Protein AF-A0AAW1K805-F1 (afdb_monomer)

Organism: Saponaria officinalis (NCBI:txid3572)

Foldseek 3Di:
DQDPAFEKEKEFLDPVLQVLLVVCQVVVPFAAPVRGHYRYHYDDCPPPADRPPLLSVLAPDDFAQRIEIEGQEDQEQLRRCVVCVVSDGARYKYWYQAHVNADDPDPDHDHRPGQKTKMKGKHKDQDPLCLQVLLLLLQLLLQVLQQVVCVVVVAPRFQFFDEPPFFTDTPNHTFKGKDWDWDQDPSMTIIMIIIIGRFPDPPPHHHDQVVRVVRDPPPDGDDSSSSVSSSVVSSVVSVVCCVPPNCVVCFVVNVVRHDQAQDWAWEWDQDPNDTDTWIWTFDGADSSGFTWTATPVRDIFTFDDDDDDDDPDPDDDYDYTYTDGPPPPDDDPDDDDDD

Solvent-accessible surface area (backbone atoms only — not comparable to full-atom values): 19230 Å² total; per-residue (Å²): 131,85,75,79,61,42,52,38,34,28,41,37,68,46,71,69,38,38,52,50,37,52,53,46,40,74,63,62,74,72,64,52,97,80,70,56,55,67,41,58,37,72,71,57,99,81,54,94,84,59,57,64,62,65,21,51,75,63,40,81,59,91,60,46,61,45,35,35,38,38,25,73,52,42,53,28,39,51,58,42,42,56,71,29,50,90,80,47,62,72,19,24,28,26,38,32,43,27,31,86,55,24,74,42,70,90,89,43,68,36,87,44,51,70,43,33,42,36,34,10,31,35,44,77,46,67,63,71,76,55,56,72,46,50,48,51,45,51,49,51,12,45,39,51,22,53,37,51,56,18,60,78,68,75,44,75,74,64,70,52,27,37,40,86,83,40,35,32,25,43,92,92,37,65,31,30,40,53,41,76,49,72,47,82,55,95,83,27,34,47,31,33,42,28,42,41,34,28,32,65,16,76,53,99,42,61,19,53,40,60,55,46,55,76,71,43,88,80,80,77,71,83,48,64,40,60,50,52,23,39,22,34,46,39,31,55,56,48,50,53,41,40,77,74,66,41,61,69,89,47,44,65,62,47,60,75,34,36,76,50,79,70,40,69,36,52,32,60,44,75,59,96,89,45,76,47,81,45,57,27,31,36,74,51,64,41,98,76,66,36,41,24,26,39,31,86,87,71,48,77,41,50,38,50,99,57,76,96,72,91,76,94,63,91,76,82,91,83,58,84,46,40,65,58,79,77,71,90,66,92,80,71,96,78,76,83,84,87,135

Structure (mmCIF, N/CA/C/O backbone):
data_AF-A0AAW1K805-F1
#
_entry.id   AF-A0AAW1K805-F1
#
loop_
_atom_site.group_PDB
_atom_site.id
_atom_site.type_symbol
_atom_site.label_atom_id
_atom_site.label_alt_id
_atom_site.label_comp_id
_atom_site.label_asym_id
_atom_site.label_entity_id
_atom_site.label_seq_id
_atom_site.pdbx_PDB_ins_code
_atom_site.Cartn_x
_atom_site.Cartn_y
_atom_site.Cartn_z
_atom_site.occupancy
_atom_site.B_iso_or_equiv
_atom_site.auth_seq_id
_atom_site.auth_comp_id
_atom_site.auth_asym_id
_atom_site.auth_atom_id
_atom_site.pdbx_PDB_model_num
ATOM 1 N N . MET A 1 1 ? 31.310 -20.507 2.112 1.00 40.06 1 MET A N 1
ATOM 2 C CA . MET A 1 1 ? 30.354 -20.378 0.997 1.00 40.06 1 MET A CA 1
ATOM 3 C C . MET A 1 1 ? 29.972 -18.918 0.943 1.00 40.06 1 MET A C 1
ATOM 5 O O . MET A 1 1 ? 29.303 -18.466 1.862 1.00 40.06 1 MET A O 1
ATOM 9 N N . GLU A 1 2 ? 30.489 -18.167 -0.027 1.00 47.88 2 GLU A N 1
ATOM 10 C CA . GLU A 1 2 ? 29.955 -16.831 -0.306 1.00 47.88 2 GLU A CA 1
ATOM 11 C C . GLU A 1 2 ? 28.500 -17.015 -0.740 1.00 47.88 2 GLU A C 1
ATOM 13 O O . GLU A 1 2 ? 28.216 -17.824 -1.622 1.00 47.88 2 GLU A O 1
ATOM 18 N N . SER A 1 3 ? 27.569 -16.362 -0.045 1.00 65.44 3 SER A N 1
ATOM 19 C CA . SER A 1 3 ? 26.168 -16.344 -0.457 1.00 65.44 3 SER A CA 1
ATOM 20 C C . SER A 1 3 ? 26.078 -15.709 -1.842 1.00 65.44 3 SER A C 1
ATOM 22 O O . SER A 1 3 ? 26.676 -14.652 -2.050 1.00 65.44 3 SER A O 1
ATOM 24 N N . GLU A 1 4 ? 25.337 -16.323 -2.767 1.00 69.69 4 GLU A N 1
ATOM 25 C CA . GLU A 1 4 ? 25.081 -15.718 -4.077 1.00 69.69 4 GLU A CA 1
ATOM 26 C C . GLU A 1 4 ? 24.562 -14.276 -3.924 1.00 69.69 4 GLU A C 1
ATOM 28 O O . GLU A 1 4 ? 23.780 -13.998 -3.005 1.00 69.69 4 GLU A O 1
ATOM 33 N N . PRO A 1 5 ? 25.000 -13.345 -4.792 1.00 80.00 5 PRO A N 1
ATOM 34 C CA . PRO A 1 5 ? 24.579 -11.956 -4.709 1.00 80.00 5 PRO A CA 1
ATOM 35 C C . PRO A 1 5 ? 23.072 -11.835 -4.952 1.00 80.00 5 PRO A C 1
ATOM 37 O O . PRO A 1 5 ? 22.512 -12.444 -5.867 1.00 80.00 5 PRO A O 1
ATOM 40 N N . LEU A 1 6 ? 22.413 -11.002 -4.149 1.00 88.44 6 LEU A N 1
ATOM 41 C CA . LEU A 1 6 ? 20.994 -10.713 -4.320 1.00 88.44 6 LEU A CA 1
ATOM 42 C C . LEU A 1 6 ? 20.815 -9.871 -5.582 1.00 88.44 6 LEU A C 1
ATOM 44 O O . LEU A 1 6 ? 21.476 -8.849 -5.754 1.00 88.44 6 LEU A O 1
ATOM 48 N N . THR A 1 7 ? 19.922 -10.294 -6.473 1.00 90.81 7 THR A N 1
ATOM 49 C CA . THR A 1 7 ? 19.660 -9.566 -7.719 1.00 90.81 7 THR A CA 1
ATOM 50 C C . THR A 1 7 ? 18.492 -8.607 -7.534 1.00 90.81 7 THR A C 1
ATOM 52 O O . THR A 1 7 ? 17.434 -9.017 -7.055 1.00 90.81 7 THR A O 1
ATOM 55 N N . LEU A 1 8 ? 18.671 -7.350 -7.941 1.00 92.38 8 LEU A N 1
ATOM 56 C CA . LEU A 1 8 ? 17.618 -6.340 -7.988 1.00 92.38 8 LEU A CA 1
ATOM 57 C C . LEU A 1 8 ? 17.451 -5.868 -9.432 1.00 92.38 8 LEU A C 1
ATOM 59 O O . LEU A 1 8 ? 18.363 -5.295 -10.029 1.00 92.38 8 LEU A O 1
ATOM 63 N N . VAL A 1 9 ? 16.286 -6.152 -9.997 1.00 93.88 9 VAL A N 1
ATOM 64 C CA . V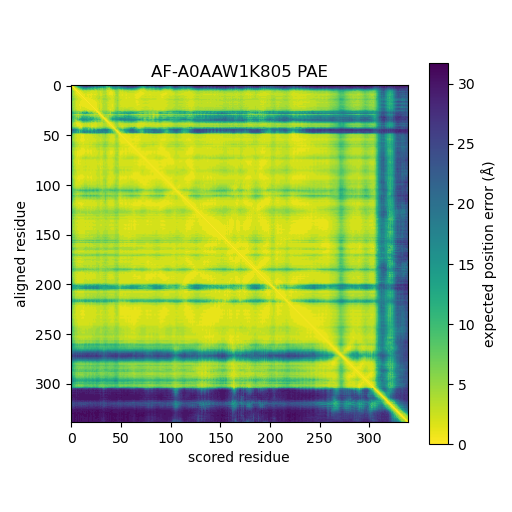AL A 1 9 ? 15.898 -5.766 -11.349 1.00 93.88 9 VAL A CA 1
ATOM 65 C C . VAL A 1 9 ? 15.304 -4.365 -11.304 1.00 93.88 9 VAL A C 1
ATOM 67 O O . VAL A 1 9 ? 14.363 -4.116 -10.556 1.00 93.88 9 VAL A O 1
ATOM 70 N N . LEU A 1 10 ? 15.851 -3.454 -12.100 1.00 95.50 10 LEU A N 1
ATOM 71 C CA . LEU A 1 10 ? 15.386 -2.082 -12.238 1.00 95.50 10 LEU A CA 1
ATOM 72 C C . LEU A 1 10 ? 14.587 -1.941 -13.533 1.00 95.50 10 LEU A C 1
ATOM 74 O O . LEU A 1 10 ? 15.036 -2.372 -14.599 1.00 95.50 10 LEU A O 1
ATOM 78 N N . ALA A 1 11 ? 13.422 -1.311 -13.443 1.00 95.69 11 ALA A N 1
ATOM 79 C CA . ALA A 1 11 ? 12.568 -1.033 -14.585 1.00 95.69 11 ALA A CA 1
ATOM 80 C C . ALA A 1 11 ? 11.903 0.341 -14.449 1.00 95.69 11 ALA A C 1
ATOM 82 O O . ALA A 1 11 ? 11.569 0.780 -13.348 1.00 95.69 11 ALA A O 1
ATOM 83 N N . GLY A 1 12 ? 11.697 1.017 -15.576 1.00 96.25 12 GLY A N 1
ATOM 84 C CA . GLY A 1 12 ? 11.084 2.340 -15.628 1.00 96.25 12 GLY A CA 1
ATOM 85 C C . GLY A 1 12 ? 9.923 2.386 -16.616 1.00 96.25 12 GLY A C 1
ATOM 86 O O . GLY A 1 12 ? 9.981 1.742 -17.660 1.00 96.25 12 GLY A O 1
ATOM 87 N N . LYS A 1 13 ? 8.882 3.164 -16.296 1.00 96.31 13 LYS A N 1
ATOM 88 C CA . LYS A 1 13 ? 7.698 3.327 -17.153 1.00 96.31 13 LYS A CA 1
ATOM 89 C C . LYS A 1 13 ? 7.941 4.226 -18.370 1.00 96.31 13 LYS A C 1
ATOM 91 O O . LYS A 1 13 ? 7.341 4.008 -19.418 1.00 96.31 13 LYS A O 1
ATOM 96 N N . SER A 1 14 ? 8.752 5.273 -18.233 1.00 95.88 14 SER A N 1
ATOM 97 C CA . SER A 1 14 ? 9.102 6.193 -19.327 1.00 95.88 14 SER A CA 1
ATOM 98 C C . SER A 1 14 ? 10.570 6.097 -19.719 1.00 95.88 14 SER A C 1
ATOM 100 O O . SER A 1 14 ? 11.382 5.549 -18.980 1.00 95.88 14 SER A O 1
ATOM 102 N N . THR A 1 15 ? 10.934 6.708 -20.848 1.00 95.69 15 THR A N 1
ATOM 103 C CA . THR A 1 15 ? 12.334 6.840 -21.276 1.00 95.69 15 THR A CA 1
ATOM 104 C C . THR A 1 15 ? 13.218 7.441 -20.181 1.00 95.69 15 THR A C 1
ATOM 106 O O . THR A 1 15 ? 14.280 6.896 -19.907 1.00 95.69 15 THR A O 1
ATOM 109 N N . ALA A 1 16 ? 12.752 8.485 -19.486 1.00 95.50 16 ALA A N 1
ATOM 110 C CA . ALA A 1 16 ? 13.495 9.093 -18.380 1.00 95.50 16 ALA A CA 1
ATOM 111 C C . ALA A 1 16 ? 13.679 8.124 -17.195 1.00 95.50 16 ALA A C 1
ATOM 113 O O . ALA A 1 16 ? 14.759 8.048 -16.611 1.00 95.50 16 ALA A O 1
ATOM 114 N N . ASP A 1 17 ? 12.645 7.340 -16.870 1.00 95.75 17 ASP A N 1
ATOM 115 C CA . ASP A 1 17 ? 12.722 6.325 -15.812 1.00 95.75 17 ASP A CA 1
ATOM 116 C C . ASP A 1 17 ? 13.709 5.196 -16.196 1.00 95.75 17 ASP A C 1
ATOM 118 O O . ASP A 1 17 ? 14.450 4.696 -15.348 1.00 95.75 17 ASP A O 1
ATOM 122 N N . ILE A 1 18 ? 13.761 4.814 -17.480 1.00 95.12 18 ILE A N 1
ATOM 123 C CA . ILE A 1 18 ? 14.681 3.797 -18.025 1.00 95.12 18 ILE A CA 1
ATOM 124 C C . ILE A 1 18 ? 16.134 4.296 -18.030 1.00 95.12 18 ILE A C 1
ATOM 126 O O . ILE A 1 18 ? 17.049 3.551 -17.668 1.00 95.12 18 ILE A O 1
ATOM 130 N N . GLU A 1 19 ? 16.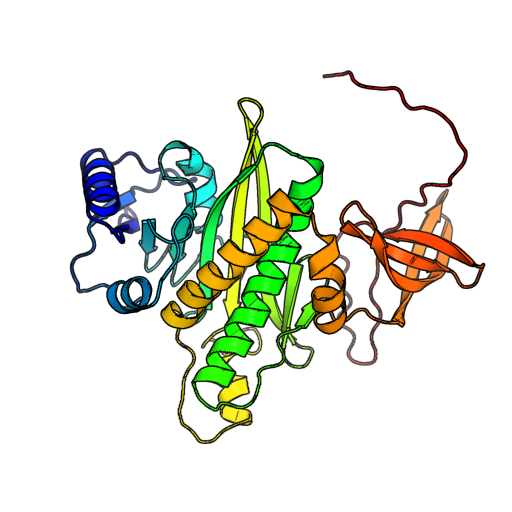367 5.552 -18.411 1.00 95.62 19 GLU A N 1
ATOM 131 C CA . GLU A 1 19 ? 17.691 6.183 -18.354 1.00 95.62 19 GLU A CA 1
ATOM 132 C C . GLU A 1 19 ? 18.214 6.236 -16.913 1.00 95.62 19 GLU A C 1
ATOM 134 O O . GLU A 1 19 ? 19.364 5.870 -16.652 1.00 95.62 19 GLU A O 1
ATOM 139 N N . LEU A 1 20 ? 17.349 6.592 -15.958 1.00 94.38 20 LEU A N 1
ATOM 140 C CA . LEU A 1 20 ? 17.680 6.565 -14.536 1.00 94.38 20 LEU A CA 1
ATOM 141 C C . LEU A 1 20 ? 18.025 5.148 -14.056 1.00 94.38 20 LEU A C 1
ATOM 143 O O . LEU A 1 20 ? 19.037 4.961 -13.379 1.00 94.38 20 LEU A O 1
ATOM 147 N N . ALA A 1 21 ? 17.233 4.141 -14.440 1.00 93.88 21 ALA A N 1
ATOM 148 C CA . ALA A 1 21 ? 17.511 2.744 -14.107 1.00 93.88 21 ALA A CA 1
ATOM 149 C C . ALA A 1 21 ? 18.878 2.303 -14.655 1.00 93.88 21 ALA A C 1
ATOM 151 O O . ALA A 1 21 ? 19.659 1.668 -13.946 1.00 93.88 21 ALA A O 1
ATOM 152 N N . THR A 1 22 ? 19.198 2.702 -15.889 1.00 93.88 22 THR A N 1
ATOM 153 C CA . THR A 1 22 ? 20.484 2.428 -16.550 1.00 93.88 22 THR A CA 1
ATOM 154 C C . THR A 1 22 ? 21.652 3.065 -15.800 1.00 93.88 22 THR A C 1
ATOM 156 O O . THR A 1 22 ? 22.661 2.400 -15.540 1.00 93.88 22 THR A O 1
ATOM 159 N N . SER A 1 23 ? 21.509 4.328 -15.387 1.00 93.31 23 SER A N 1
ATOM 160 C CA . SER A 1 23 ? 22.517 5.021 -14.579 1.00 93.31 23 SER A CA 1
ATOM 161 C C . SER A 1 23 ? 22.736 4.349 -13.221 1.00 93.31 23 SER A C 1
ATOM 163 O O . SER A 1 23 ? 23.884 4.198 -12.801 1.00 93.31 23 SER A O 1
ATOM 165 N N . LEU A 1 24 ? 21.667 3.944 -12.528 1.00 91.62 24 LEU A N 1
ATOM 166 C CA . LEU A 1 24 ? 21.768 3.285 -11.222 1.00 91.62 24 LEU A CA 1
ATOM 167 C C . LEU A 1 24 ? 22.422 1.905 -11.336 1.00 91.62 24 LEU A C 1
ATOM 169 O O . LEU A 1 24 ? 23.320 1.591 -10.554 1.00 91.62 24 LEU A O 1
ATOM 173 N N . ALA A 1 25 ? 22.034 1.115 -12.341 1.00 89.94 25 ALA A N 1
ATOM 174 C CA . ALA A 1 25 ? 22.633 -0.190 -12.602 1.00 89.94 25 ALA A CA 1
ATOM 175 C C . ALA A 1 25 ? 24.137 -0.087 -12.916 1.00 89.94 25 ALA A C 1
ATOM 177 O O . ALA A 1 25 ? 24.921 -0.890 -12.417 1.00 89.94 25 ALA A O 1
ATOM 178 N N . SER A 1 26 ? 24.549 0.930 -13.680 1.00 88.12 26 SER A N 1
ATOM 179 C CA . SER A 1 26 ? 25.956 1.141 -14.057 1.00 88.12 26 SER A CA 1
ATOM 180 C C . SER A 1 26 ? 26.831 1.572 -12.875 1.00 88.12 26 SER A C 1
ATOM 182 O O . SER A 1 26 ? 27.980 1.148 -12.767 1.00 88.12 26 SER A O 1
ATOM 184 N N . ASN A 1 27 ? 26.289 2.397 -11.976 1.00 83.94 27 ASN A N 1
ATOM 185 C CA . ASN A 1 27 ? 27.030 2.952 -10.840 1.00 83.94 27 ASN A CA 1
ATOM 186 C C . ASN A 1 27 ? 27.020 2.045 -9.596 1.00 83.94 27 ASN A C 1
ATOM 188 O O . ASN A 1 27 ? 27.718 2.344 -8.629 1.00 83.94 27 ASN A O 1
ATOM 192 N N . ASN A 1 28 ? 26.220 0.971 -9.604 1.00 77.94 28 ASN A N 1
ATOM 193 C CA . ASN A 1 28 ? 26.000 0.051 -8.483 1.00 77.94 28 ASN A CA 1
ATOM 194 C C . ASN A 1 28 ? 25.778 0.767 -7.132 1.00 77.94 28 ASN A C 1
ATOM 196 O O . ASN A 1 28 ? 26.368 0.409 -6.113 1.00 77.94 28 ASN A O 1
ATOM 200 N N . SER A 1 29 ? 24.970 1.832 -7.135 1.00 77.81 29 SER A N 1
ATOM 201 C CA . SER A 1 29 ? 24.863 2.772 -6.008 1.00 77.81 29 SER A CA 1
ATOM 202 C C . SER A 1 29 ? 23.937 2.312 -4.877 1.00 77.81 29 SER A C 1
ATOM 204 O O . SER A 1 29 ? 23.984 2.881 -3.784 1.00 77.81 29 SER A O 1
ATOM 206 N N . LEU A 1 30 ? 23.108 1.291 -5.115 1.00 86.75 30 LEU A N 1
ATOM 207 C CA . LEU A 1 30 ? 22.122 0.815 -4.145 1.00 86.75 30 LEU A CA 1
ATOM 208 C C . LEU A 1 30 ? 22.747 -0.126 -3.108 1.00 86.75 30 LEU A C 1
ATOM 210 O O . LEU A 1 30 ? 23.636 -0.920 -3.411 1.00 86.75 30 LEU A O 1
ATOM 214 N N . LYS A 1 31 ? 22.261 -0.044 -1.867 1.00 82.81 31 LYS A N 1
ATOM 215 C CA . LYS A 1 31 ? 22.811 -0.746 -0.699 1.00 82.81 31 LYS A CA 1
ATOM 216 C C . LYS A 1 31 ? 21.748 -1.562 0.038 1.00 82.81 31 LYS A C 1
ATOM 218 O O . LYS A 1 31 ? 20.562 -1.235 -0.003 1.00 82.81 31 LYS A O 1
ATOM 223 N N . LEU A 1 32 ? 22.204 -2.599 0.744 1.00 79.56 32 LEU A N 1
ATOM 224 C CA . LEU A 1 32 ? 21.422 -3.372 1.714 1.00 79.56 32 LEU A CA 1
ATOM 225 C C . LEU A 1 32 ? 22.012 -3.252 3.121 1.00 79.56 32 LEU A C 1
ATOM 227 O O . LEU A 1 32 ? 23.216 -3.065 3.301 1.00 79.56 32 LEU A O 1
ATOM 231 N N . THR A 1 33 ? 21.150 -3.466 4.114 1.00 70.75 33 THR A N 1
ATOM 232 C CA . THR A 1 33 ? 21.437 -3.361 5.556 1.00 70.75 33 THR A CA 1
ATOM 233 C C . THR A 1 33 ? 22.560 -4.267 6.033 1.00 70.75 33 THR A C 1
ATOM 235 O O . THR A 1 33 ? 23.233 -3.939 7.001 1.00 70.75 33 THR A O 1
ATOM 238 N N . ASP A 1 34 ? 22.724 -5.435 5.417 1.00 69.81 34 ASP A N 1
ATOM 239 C CA . ASP A 1 34 ? 23.681 -6.455 5.844 1.00 69.81 34 ASP A CA 1
ATOM 240 C C . ASP A 1 34 ? 24.944 -6.486 4.979 1.00 69.81 34 ASP A C 1
ATOM 242 O O . ASP A 1 34 ? 25.684 -7.464 5.023 1.00 69.81 34 ASP A O 1
ATOM 246 N N . HIS A 1 35 ? 25.201 -5.424 4.204 1.00 65.38 35 HIS A N 1
ATOM 247 C CA . HIS A 1 35 ? 26.325 -5.345 3.264 1.00 65.38 35 HIS A CA 1
ATOM 248 C C . HIS A 1 35 ? 26.366 -6.508 2.258 1.00 65.38 35 HIS A C 1
ATOM 250 O O . HIS A 1 35 ? 27.403 -6.754 1.644 1.00 65.38 35 HIS A O 1
ATOM 256 N N . SER A 1 36 ? 25.244 -7.214 2.072 1.00 71.81 36 SER A N 1
ATOM 257 C CA . SER A 1 36 ? 25.116 -8.227 1.031 1.00 71.81 36 SER A CA 1
ATOM 258 C C . SER A 1 36 ? 25.386 -7.588 -0.325 1.00 71.81 36 SER A C 1
ATOM 260 O O . SER A 1 36 ? 24.856 -6.514 -0.626 1.00 71.81 36 SER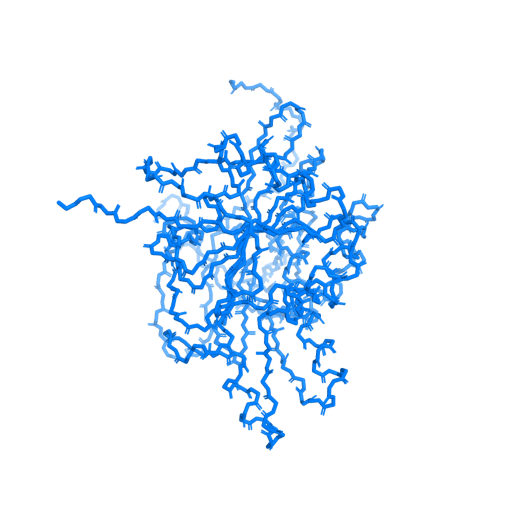 A O 1
ATOM 262 N N . ASN A 1 37 ? 26.184 -8.260 -1.154 1.00 76.44 37 ASN A N 1
ATOM 263 C CA . ASN A 1 37 ? 26.436 -7.807 -2.515 1.00 76.44 37 ASN A CA 1
ATOM 264 C C . ASN A 1 37 ? 25.118 -7.802 -3.300 1.00 76.44 37 ASN A C 1
ATOM 266 O O . ASN A 1 37 ? 24.486 -8.847 -3.482 1.00 76.44 37 ASN A O 1
ATOM 270 N N . LEU A 1 38 ? 24.716 -6.613 -3.750 1.00 85.00 38 LEU A N 1
ATOM 271 C CA . LEU A 1 38 ? 23.624 -6.424 -4.694 1.00 85.00 38 LEU A CA 1
ATOM 272 C C . LEU A 1 38 ? 24.167 -6.482 -6.117 1.00 85.00 38 LEU A C 1
ATOM 274 O O . LEU A 1 38 ? 25.142 -5.809 -6.450 1.00 85.00 38 LEU A O 1
ATOM 278 N N . LEU A 1 39 ? 23.492 -7.256 -6.958 1.00 88.12 39 LEU A N 1
ATOM 279 C CA . LEU A 1 39 ? 23.657 -7.215 -8.400 1.00 88.12 39 LEU A CA 1
ATOM 280 C C . LEU A 1 39 ? 22.469 -6.472 -9.006 1.00 88.12 39 LEU A C 1
ATOM 282 O O . LEU A 1 39 ? 21.354 -6.998 -9.048 1.00 88.12 39 LEU A O 1
ATOM 286 N N . LEU A 1 40 ? 22.708 -5.255 -9.486 1.00 90.25 40 LEU A N 1
ATOM 287 C CA . LEU A 1 40 ? 21.694 -4.486 -10.198 1.00 90.25 40 LEU A CA 1
ATOM 288 C C . LEU A 1 40 ? 21.629 -4.941 -11.654 1.00 90.25 40 LEU A C 1
ATOM 290 O O . LEU A 1 40 ? 22.647 -5.021 -12.340 1.00 90.25 40 LEU A O 1
ATOM 294 N N . ARG A 1 41 ? 20.424 -5.250 -12.130 1.00 90.75 41 ARG A N 1
ATOM 295 C CA . ARG A 1 41 ? 20.170 -5.613 -13.528 1.00 90.75 41 ARG A CA 1
ATOM 296 C C . ARG A 1 41 ? 19.055 -4.754 -14.082 1.00 90.75 41 ARG A C 1
ATOM 298 O O . ARG A 1 41 ? 18.132 -4.400 -13.359 1.00 90.75 41 ARG A O 1
ATOM 305 N N . LEU A 1 42 ? 19.118 -4.445 -15.367 1.00 91.50 42 LEU A N 1
ATOM 306 C CA . LEU A 1 42 ? 17.970 -3.872 -16.058 1.00 91.50 42 LEU A CA 1
ATOM 307 C C . LEU A 1 42 ? 16.968 -4.975 -16.370 1.00 91.50 42 LEU A C 1
ATOM 309 O O . LEU A 1 42 ? 17.356 -6.123 -16.595 1.00 91.50 42 LEU A O 1
ATOM 313 N N . HIS A 1 43 ? 15.686 -4.626 -16.374 1.00 87.31 43 HIS A N 1
ATOM 314 C CA . HIS A 1 43 ? 14.658 -5.535 -16.847 1.00 87.31 43 HIS A CA 1
ATOM 315 C C . HIS A 1 43 ? 14.902 -5.876 -18.321 1.00 87.31 43 HIS A C 1
ATOM 317 O O . HIS A 1 43 ? 14.849 -5.023 -19.203 1.00 87.31 43 HIS A O 1
ATOM 323 N N . THR A 1 44 ? 15.175 -7.150 -18.556 1.00 78.06 44 THR A N 1
ATOM 324 C CA . THR A 1 44 ? 15.059 -7.829 -19.842 1.00 78.06 44 THR A CA 1
ATOM 325 C C . THR A 1 44 ? 13.927 -8.821 -19.646 1.00 78.06 44 THR A C 1
ATOM 327 O O . THR A 1 44 ? 13.946 -9.480 -18.613 1.00 78.06 44 THR A O 1
ATOM 330 N N . ASP A 1 45 ? 12.975 -8.896 -20.570 1.00 63.28 45 ASP A N 1
ATOM 331 C CA . ASP A 1 45 ? 11.623 -9.500 -20.491 1.00 63.28 45 ASP A CA 1
ATOM 332 C C . ASP A 1 45 ? 11.401 -10.833 -19.726 1.00 63.28 45 ASP A C 1
ATOM 334 O O . ASP A 1 45 ? 10.259 -11.220 -19.499 1.00 63.28 45 ASP A O 1
ATOM 338 N N . ASP A 1 46 ? 12.455 -11.507 -19.276 1.00 58.72 46 ASP A N 1
ATOM 339 C CA . ASP A 1 46 ? 12.477 -12.707 -18.441 1.00 58.72 46 ASP A CA 1
ATOM 340 C C . ASP A 1 46 ? 12.548 -12.392 -16.926 1.00 58.72 46 ASP A C 1
ATOM 342 O O . ASP A 1 46 ? 13.508 -12.756 -16.237 1.00 58.72 46 ASP A O 1
ATOM 346 N N . THR A 1 47 ? 11.528 -11.739 -16.357 1.00 62.25 47 THR A N 1
ATOM 347 C CA . THR A 1 47 ? 11.302 -11.774 -14.896 1.00 62.25 47 THR A CA 1
ATOM 348 C C . THR A 1 47 ? 10.275 -12.862 -14.574 1.00 62.25 47 THR A C 1
ATOM 350 O O . THR A 1 47 ? 9.098 -12.690 -14.878 1.00 62.25 47 THR A O 1
ATOM 353 N N . PRO A 1 48 ? 10.674 -14.001 -13.974 1.00 63.56 48 PRO A N 1
ATOM 354 C CA . PRO A 1 48 ? 9.862 -15.220 -14.018 1.00 63.56 48 PRO A CA 1
ATOM 355 C C . PRO A 1 48 ? 8.589 -15.202 -13.158 1.00 63.56 48 PRO A C 1
ATOM 357 O O . PRO A 1 48 ? 7.724 -16.043 -13.372 1.00 63.56 48 PRO A O 1
ATOM 360 N N . SER A 1 49 ? 8.463 -14.293 -12.186 1.00 85.56 49 SER A N 1
ATOM 361 C CA . SER A 1 49 ? 7.369 -14.334 -11.198 1.00 85.56 49 SER A CA 1
ATOM 362 C C . SER A 1 49 ? 6.521 -13.059 -11.142 1.00 85.56 49 SER A C 1
ATOM 364 O O . SER A 1 49 ? 5.323 -13.142 -10.871 1.00 85.56 49 SER A O 1
ATOM 366 N N . PHE A 1 50 ? 7.103 -11.889 -11.431 1.00 92.06 50 PHE A N 1
ATOM 367 C CA . PHE A 1 50 ? 6.376 -10.621 -11.533 1.00 92.06 50 PHE A CA 1
ATOM 368 C C . PHE A 1 50 ? 6.444 -10.083 -12.967 1.00 92.06 50 PHE A C 1
ATOM 370 O O . PHE A 1 50 ? 7.537 -9.855 -13.497 1.00 92.06 50 PHE A O 1
ATOM 377 N N . ASP A 1 51 ? 5.287 -9.878 -13.595 1.00 94.06 51 ASP A N 1
ATOM 378 C CA . ASP A 1 51 ? 5.175 -9.401 -14.977 1.00 94.06 51 ASP A CA 1
ATOM 379 C C . ASP A 1 51 ? 5.258 -7.866 -15.032 1.00 94.06 51 ASP A C 1
ATOM 381 O O . ASP A 1 51 ? 4.272 -7.132 -14.919 1.00 94.06 51 ASP A O 1
ATOM 385 N N . VAL A 1 52 ? 6.485 -7.369 -15.201 1.00 94.56 52 VAL A N 1
ATOM 386 C CA . VAL A 1 52 ? 6.792 -5.931 -15.249 1.00 94.56 52 VAL A CA 1
ATOM 387 C C . VAL A 1 52 ? 6.046 -5.222 -16.383 1.00 94.56 52 VAL A C 1
ATOM 389 O O . VAL A 1 52 ? 5.605 -4.084 -16.201 1.00 94.56 52 VAL A O 1
ATOM 392 N N . ARG A 1 53 ? 5.876 -5.883 -17.535 1.00 93.94 53 ARG A N 1
ATOM 393 C CA . ARG A 1 53 ? 5.169 -5.310 -18.688 1.00 93.94 53 ARG A CA 1
ATOM 394 C C . ARG A 1 53 ? 3.697 -5.126 -18.362 1.00 93.94 53 ARG A C 1
ATOM 396 O O . ARG A 1 53 ? 3.202 -4.008 -18.448 1.00 93.94 53 ARG A O 1
ATOM 403 N N . ARG A 1 54 ? 3.032 -6.178 -17.872 1.00 95.44 54 ARG A N 1
ATOM 404 C CA . ARG A 1 54 ? 1.626 -6.111 -17.446 1.00 95.44 54 ARG A CA 1
ATOM 405 C C . ARG A 1 54 ? 1.390 -5.018 -16.404 1.00 95.44 54 ARG A C 1
ATOM 407 O O . ARG A 1 54 ? 0.406 -4.281 -16.503 1.00 95.44 54 ARG A O 1
ATOM 414 N N . TYR A 1 55 ? 2.290 -4.904 -15.425 1.00 97.31 55 TYR A N 1
ATOM 415 C CA . TYR A 1 55 ? 2.227 -3.856 -14.410 1.00 97.31 55 TYR A CA 1
ATOM 416 C C . TYR A 1 55 ? 2.283 -2.455 -15.034 1.00 97.31 55 TYR A C 1
ATOM 418 O O . TYR A 1 55 ? 1.408 -1.630 -14.770 1.00 97.31 55 TYR A O 1
ATOM 426 N N . PHE A 1 56 ? 3.276 -2.175 -15.885 1.00 97.19 56 PHE A N 1
ATOM 427 C CA . PHE A 1 56 ? 3.414 -0.847 -16.481 1.00 97.19 56 PHE A CA 1
ATOM 428 C C . PHE A 1 56 ? 2.362 -0.528 -17.541 1.00 97.19 56 PHE A C 1
ATOM 430 O O . PHE A 1 56 ? 1.974 0.639 -17.630 1.00 97.19 56 PHE A O 1
ATOM 437 N N . ASP A 1 57 ? 1.877 -1.515 -18.291 1.00 96.62 57 ASP A N 1
ATOM 438 C CA . ASP A 1 57 ? 0.786 -1.348 -19.257 1.00 96.62 57 ASP A CA 1
ATOM 439 C C . ASP A 1 57 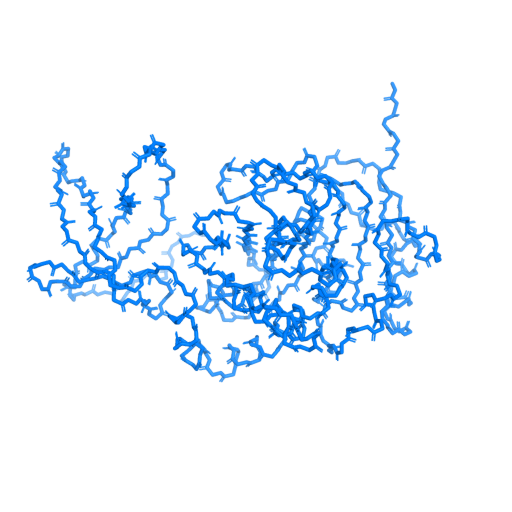? -0.516 -0.931 -18.561 1.00 96.62 57 ASP A C 1
ATOM 441 O O . ASP A 1 57 ? -1.282 -0.134 -19.101 1.00 96.62 57 ASP A O 1
ATOM 445 N N . SER A 1 58 ? -0.731 -1.419 -17.335 1.00 96.94 58 SER A N 1
ATOM 446 C CA . SER A 1 58 ? -1.918 -1.111 -16.529 1.00 96.94 58 SER A CA 1
ATOM 447 C C . SER A 1 58 ? -1.762 0.149 -15.671 1.00 96.94 58 SER A C 1
ATOM 449 O O . SER A 1 58 ? -2.756 0.727 -15.258 1.00 96.94 58 SER A O 1
ATOM 451 N N . LEU A 1 59 ? -0.534 0.595 -15.386 1.00 98.06 59 LEU A N 1
ATOM 452 C CA . LEU A 1 59 ? -0.280 1.747 -14.515 1.00 98.06 59 LEU A CA 1
ATOM 453 C C . LEU A 1 59 ? -0.549 3.077 -15.242 1.00 98.06 59 LEU A C 1
ATOM 455 O O . LEU A 1 59 ? 0.152 3.395 -16.201 1.00 98.06 59 LEU A O 1
ATOM 459 N N . SER A 1 60 ? -1.470 3.913 -14.759 1.00 96.44 60 SER A N 1
ATOM 460 C CA . SER A 1 60 ? -1.758 5.235 -15.362 1.00 96.44 60 SER A CA 1
ATOM 461 C C . SER A 1 60 ? -1.202 6.453 -14.603 1.00 96.44 60 SER A C 1
ATOM 463 O O . SER A 1 60 ? -1.353 7.589 -15.052 1.00 96.44 60 SER A O 1
ATOM 465 N N . THR A 1 61 ? -0.505 6.237 -13.489 1.00 98.06 61 THR A N 1
ATOM 466 C CA . THR A 1 61 ? -0.020 7.298 -12.595 1.00 98.06 61 THR A CA 1
ATOM 467 C C . THR A 1 61 ? 1.100 8.175 -13.166 1.00 98.06 61 THR A C 1
ATOM 469 O O . THR A 1 61 ? 1.893 7.801 -14.046 1.00 98.06 61 THR A O 1
ATOM 472 N N . THR A 1 62 ? 1.208 9.368 -12.583 1.00 97.06 62 THR A N 1
ATOM 473 C CA . THR A 1 62 ? 2.193 10.400 -12.932 1.00 97.06 62 THR A CA 1
ATOM 474 C C . THR A 1 62 ? 3.341 10.516 -11.930 1.00 97.06 62 THR A C 1
ATOM 476 O O . THR A 1 62 ? 4.440 10.892 -12.334 1.00 97.06 62 THR A O 1
ATOM 479 N N . ARG A 1 63 ? 3.135 10.148 -10.657 1.00 97.06 63 ARG A N 1
ATOM 480 C CA . ARG A 1 63 ? 4.137 10.264 -9.580 1.00 97.06 63 ARG A CA 1
ATOM 481 C C . ARG A 1 63 ? 4.505 8.924 -8.955 1.00 97.06 63 ARG A C 1
ATOM 483 O O . ARG A 1 63 ? 5.680 8.691 -8.701 1.00 97.06 63 ARG A O 1
ATOM 490 N N . PHE A 1 64 ? 3.541 8.040 -8.707 1.00 98.50 64 PHE A N 1
ATOM 491 C CA . PHE A 1 64 ? 3.785 6.823 -7.918 1.00 98.50 64 PHE A CA 1
ATOM 492 C C . PHE A 1 64 ? 3.894 5.552 -8.761 1.00 98.50 64 PHE A C 1
ATOM 494 O O . PHE A 1 64 ? 3.176 5.383 -9.736 1.00 98.50 64 PHE A O 1
ATOM 501 N N . GLY A 1 65 ? 4.784 4.634 -8.387 1.00 98.25 65 GLY A N 1
ATOM 502 C CA . GLY A 1 65 ? 4.897 3.300 -8.984 1.00 98.25 65 GLY A CA 1
ATOM 503 C C . GLY A 1 65 ? 5.634 3.236 -10.327 1.00 98.25 65 GLY A C 1
ATOM 504 O O . GLY A 1 65 ? 5.784 2.155 -10.890 1.00 98.25 65 GLY A O 1
ATOM 505 N N . ARG A 1 66 ? 6.111 4.367 -10.853 1.00 98.25 66 ARG A N 1
ATOM 506 C CA . ARG A 1 66 ? 6.680 4.477 -12.210 1.00 98.25 66 ARG A CA 1
ATOM 507 C C . ARG A 1 66 ? 8.116 3.970 -12.347 1.00 98.25 66 ARG A C 1
ATOM 509 O O . ARG A 1 66 ? 8.558 3.676 -13.456 1.00 98.25 66 ARG A O 1
ATOM 516 N N . PHE A 1 67 ? 8.824 3.880 -11.227 1.00 98.44 67 PHE A N 1
ATOM 517 C CA . PHE A 1 67 ? 10.160 3.312 -11.127 1.00 98.44 67 PHE A CA 1
ATOM 518 C C . PHE A 1 67 ? 10.087 2.077 -10.229 1.00 98.44 67 PHE A C 1
ATOM 520 O O . PHE A 1 67 ? 9.770 2.193 -9.044 1.00 98.44 67 PHE A O 1
ATOM 527 N N . LEU A 1 68 ? 10.339 0.905 -10.803 1.00 97.88 68 LEU A N 1
ATOM 528 C CA . LEU A 1 68 ? 10.199 -0.390 -10.150 1.00 97.88 68 LEU A CA 1
ATOM 529 C C . LEU A 1 68 ? 11.578 -0.975 -9.843 1.00 97.88 68 LEU A C 1
ATOM 531 O O . LEU A 1 68 ? 12.425 -1.107 -10.725 1.00 97.88 68 LEU A O 1
ATOM 535 N N . LEU A 1 69 ? 11.760 -1.383 -8.593 1.00 97.12 69 LEU A N 1
ATOM 536 C CA . LEU A 1 69 ? 12.804 -2.299 -8.165 1.00 97.12 69 LEU A CA 1
ATOM 537 C C . LEU A 1 69 ? 12.131 -3.638 -7.859 1.00 97.12 69 LEU A C 1
ATOM 539 O O . LEU A 1 69 ? 11.218 -3.694 -7.043 1.00 97.12 69 LEU A O 1
ATOM 543 N N . TYR A 1 70 ? 12.554 -4.718 -8.498 1.00 96.06 70 TYR A N 1
ATOM 544 C CA . TYR A 1 70 ? 11.979 -6.044 -8.290 1.00 96.06 70 TYR A CA 1
ATOM 545 C C . TYR A 1 70 ? 13.061 -7.059 -7.938 1.00 96.06 70 TYR A C 1
ATOM 547 O O . TYR A 1 70 ? 14.164 -7.033 -8.480 1.00 96.06 70 TYR A O 1
ATOM 555 N N . SER A 1 71 ? 12.744 -7.989 -7.047 1.00 93.94 71 SER A N 1
ATOM 556 C CA . SER A 1 71 ? 13.598 -9.138 -6.776 1.00 93.94 71 SER A CA 1
ATOM 557 C C . SER A 1 71 ? 12.772 -10.355 -6.393 1.00 93.94 71 SER A C 1
ATOM 559 O O . SER A 1 71 ? 11.789 -10.253 -5.664 1.00 93.94 71 SER A O 1
ATOM 561 N N . SER A 1 72 ? 13.209 -11.541 -6.802 1.00 92.94 72 SER A N 1
ATOM 562 C CA . SER A 1 72 ? 12.588 -12.784 -6.341 1.00 92.94 72 SER A CA 1
ATOM 563 C C . SER A 1 72 ? 12.803 -13.027 -4.845 1.00 92.94 72 SER A C 1
ATOM 565 O O . SER A 1 72 ? 12.009 -13.695 -4.186 1.00 92.94 72 SER A O 1
ATOM 567 N N . ARG A 1 73 ? 13.871 -12.474 -4.263 1.00 91.88 73 ARG A N 1
ATOM 568 C CA . ARG A 1 73 ? 14.186 -12.677 -2.851 1.00 91.88 73 ARG A CA 1
ATOM 569 C C . ARG A 1 73 ? 14.964 -11.500 -2.291 1.00 91.88 73 ARG A C 1
ATOM 571 O O . ARG A 1 73 ? 16.052 -11.199 -2.764 1.00 91.88 73 ARG A O 1
ATOM 578 N N . LEU A 1 74 ? 14.460 -10.902 -1.215 1.00 92.25 74 LEU A N 1
ATOM 579 C CA . LEU A 1 74 ? 15.128 -9.808 -0.503 1.00 92.25 74 LEU A CA 1
ATOM 580 C C . LEU A 1 74 ? 15.026 -9.971 1.016 1.00 92.25 74 LEU A C 1
ATOM 582 O O . LEU A 1 74 ? 14.180 -10.721 1.502 1.00 92.25 74 LEU A O 1
ATOM 586 N N . PRO A 1 75 ? 15.857 -9.261 1.799 1.00 93.19 75 PRO A N 1
ATOM 587 C CA . PRO A 1 75 ? 15.634 -9.148 3.232 1.00 93.19 75 PRO A CA 1
ATOM 588 C C . PRO A 1 75 ? 14.274 -8.492 3.520 1.00 93.19 75 PRO A C 1
ATOM 590 O O . PRO A 1 75 ? 13.431 -9.086 4.184 1.00 93.19 75 PRO A O 1
ATOM 593 N N . SER A 1 76 ? 14.052 -7.285 2.993 1.00 95.19 76 SER A N 1
ATOM 594 C CA . SER A 1 76 ? 12.850 -6.471 3.206 1.00 95.19 76 SER A CA 1
ATOM 595 C C . SER A 1 76 ? 12.784 -5.383 2.127 1.00 95.19 76 SER A C 1
ATOM 597 O O . SER A 1 76 ? 13.759 -4.654 1.933 1.00 95.19 76 SER A O 1
ATOM 599 N N . THR A 1 77 ? 11.654 -5.250 1.429 1.00 97.44 77 THR A N 1
ATOM 600 C CA . THR A 1 77 ? 11.387 -4.153 0.486 1.00 97.44 77 THR A CA 1
ATOM 601 C C . THR A 1 77 ? 11.426 -2.810 1.205 1.00 97.44 77 THR A C 1
ATOM 603 O O . THR A 1 77 ? 11.944 -1.840 0.657 1.00 97.44 77 THR A O 1
ATOM 606 N N . HIS A 1 78 ? 10.951 -2.774 2.456 1.00 97.25 78 HIS A N 1
ATOM 607 C CA . HIS A 1 78 ? 10.932 -1.586 3.312 1.00 97.25 78 HIS A CA 1
ATOM 608 C C . HIS A 1 78 ? 12.346 -1.098 3.631 1.00 97.25 78 HIS A C 1
ATOM 610 O O . HIS A 1 78 ? 12.640 0.096 3.575 1.00 97.25 78 HIS A O 1
ATOM 616 N N . ASP A 1 79 ? 13.249 -2.034 3.916 1.00 95.25 79 ASP A N 1
ATOM 617 C CA . ASP A 1 79 ? 14.653 -1.747 4.212 1.00 95.25 79 ASP A CA 1
ATOM 618 C C . ASP A 1 79 ? 15.362 -1.236 2.939 1.00 95.25 79 ASP A C 1
ATOM 620 O O . ASP A 1 79 ? 16.117 -0.267 3.013 1.00 95.25 79 ASP A O 1
ATOM 624 N N . VAL A 1 80 ? 15.049 -1.802 1.762 1.00 95.94 80 VAL A N 1
ATOM 625 C CA . VAL A 1 80 ? 15.566 -1.324 0.465 1.00 95.94 80 VAL A CA 1
ATOM 626 C C . VAL A 1 80 ? 15.153 0.124 0.194 1.00 95.94 80 VAL A C 1
ATOM 628 O O . VAL A 1 80 ? 16.024 0.948 -0.086 1.00 95.94 80 VAL A O 1
ATOM 631 N N . VAL A 1 81 ? 13.862 0.466 0.288 1.00 97.06 81 VAL A N 1
ATOM 632 C CA . VAL A 1 81 ? 13.416 1.840 -0.016 1.00 97.06 81 VAL A CA 1
ATOM 633 C C . VAL A 1 81 ? 13.883 2.857 1.021 1.00 97.06 81 VAL A C 1
ATOM 635 O O . VAL A 1 81 ? 14.278 3.959 0.651 1.00 97.06 81 VAL A O 1
ATOM 638 N N . SER A 1 82 ? 13.896 2.501 2.307 1.00 95.12 82 SER A N 1
ATOM 639 C CA . SER A 1 82 ? 14.286 3.432 3.374 1.00 95.12 82 SER A CA 1
ATOM 640 C C . SER A 1 82 ? 15.779 3.769 3.349 1.00 95.12 82 SER A C 1
ATOM 642 O O . SER A 1 82 ? 16.150 4.928 3.532 1.00 95.12 82 SER A O 1
ATOM 644 N N . GLN A 1 83 ? 16.647 2.792 3.072 1.00 93.75 83 GLN A N 1
ATOM 645 C CA . GLN A 1 83 ? 18.098 3.012 3.007 1.00 93.75 83 GLN A CA 1
ATOM 646 C C . GLN A 1 83 ? 18.522 3.764 1.752 1.00 93.75 83 GLN A C 1
ATOM 648 O O . GLN A 1 83 ? 19.430 4.593 1.802 1.00 93.75 83 GLN A O 1
ATOM 653 N N . ASN A 1 84 ? 17.855 3.484 0.635 1.00 95.38 84 ASN A N 1
ATOM 654 C CA . ASN A 1 84 ? 18.184 4.067 -0.660 1.00 95.38 84 ASN A CA 1
ATOM 655 C C . ASN A 1 84 ? 17.302 5.272 -0.998 1.00 95.38 84 ASN A C 1
ATOM 657 O O . ASN A 1 84 ? 17.290 5.708 -2.141 1.00 95.38 84 ASN A O 1
ATOM 661 N N . PHE A 1 85 ? 16.587 5.838 -0.020 1.00 95.50 85 PHE A N 1
ATOM 662 C CA . PHE A 1 85 ? 15.567 6.868 -0.236 1.00 95.50 85 PHE A CA 1
ATOM 663 C C . PHE A 1 85 ? 16.060 8.077 -1.048 1.00 95.50 85 PHE A C 1
ATOM 665 O O . PHE A 1 85 ? 15.295 8.654 -1.809 1.00 95.50 85 PHE A O 1
ATOM 672 N N . ASN A 1 86 ? 17.328 8.476 -0.883 1.00 93.38 86 ASN A N 1
ATOM 673 C CA . ASN A 1 86 ? 17.910 9.609 -1.617 1.00 93.38 86 ASN A CA 1
ATOM 674 C C . ASN A 1 86 ? 18.527 9.208 -2.973 1.00 93.38 86 ASN A C 1
ATOM 676 O O . ASN A 1 86 ? 18.869 10.089 -3.752 1.00 93.38 86 ASN A O 1
ATOM 680 N N . GLU A 1 87 ? 18.690 7.909 -3.229 1.00 94.19 87 GLU A N 1
ATOM 681 C CA . GLU A 1 87 ? 19.293 7.354 -4.450 1.00 94.19 87 GLU A CA 1
ATOM 682 C C . GLU A 1 87 ? 18.232 6.917 -5.474 1.00 94.19 87 GLU A C 1
ATOM 684 O O . GLU A 1 87 ? 18.534 6.760 -6.654 1.00 94.19 87 GLU A O 1
ATOM 689 N N . ILE A 1 88 ? 16.987 6.710 -5.033 1.00 95.69 88 ILE A N 1
ATOM 690 C CA . ILE A 1 88 ? 15.844 6.336 -5.875 1.00 95.69 88 ILE A CA 1
ATOM 691 C C . ILE A 1 88 ? 14.841 7.495 -5.953 1.00 95.69 88 ILE A C 1
ATOM 693 O O . ILE A 1 88 ? 14.759 8.297 -5.020 1.00 95.69 88 ILE A O 1
ATOM 697 N N . PRO A 1 89 ? 14.062 7.617 -7.043 1.00 96.50 89 PRO A N 1
ATOM 698 C CA . PRO A 1 89 ? 13.120 8.720 -7.175 1.00 96.50 89 PRO A CA 1
ATOM 699 C C . PRO A 1 89 ? 11.980 8.612 -6.151 1.00 96.50 89 PRO A C 1
ATOM 701 O O . PRO A 1 89 ? 11.658 7.534 -5.642 1.00 96.50 89 PRO A O 1
ATOM 704 N N . LEU A 1 90 ? 11.338 9.745 -5.856 1.00 97.62 90 LEU A N 1
ATOM 705 C CA . LEU A 1 90 ? 10.088 9.746 -5.097 1.00 97.62 90 LEU A CA 1
ATOM 706 C C . LEU A 1 90 ? 9.015 8.975 -5.872 1.00 97.62 90 LEU A C 1
ATOM 708 O O . LEU A 1 90 ? 8.933 9.084 -7.093 1.00 97.62 90 LEU A O 1
ATOM 712 N N . GLY A 1 91 ? 8.211 8.191 -5.160 1.00 98.25 91 GLY A N 1
ATOM 713 C CA . GLY A 1 91 ? 7.229 7.297 -5.759 1.00 98.25 91 GLY A CA 1
ATOM 714 C C . GLY A 1 91 ? 7.816 6.006 -6.335 1.00 98.25 91 GLY A C 1
ATOM 715 O O . GLY A 1 91 ? 7.048 5.196 -6.852 1.00 98.25 91 GLY A O 1
ATOM 716 N N . ALA A 1 92 ? 9.132 5.771 -6.232 1.00 98.56 92 ALA A N 1
ATOM 717 C CA . ALA A 1 92 ? 9.727 4.482 -6.577 1.00 98.56 92 ALA A CA 1
ATOM 718 C C . ALA A 1 92 ? 9.143 3.369 -5.704 1.00 98.56 92 ALA A C 1
ATOM 720 O O . ALA A 1 92 ? 8.960 3.559 -4.501 1.00 98.56 92 ALA A O 1
ATOM 721 N N . VAL A 1 93 ? 8.895 2.205 -6.302 1.00 98.81 93 VAL A N 1
ATOM 722 C CA . VAL A 1 93 ? 8.350 1.026 -5.626 1.00 98.81 93 VAL A CA 1
ATOM 723 C C . VAL A 1 93 ? 9.335 -0.134 -5.693 1.00 98.81 93 VAL A C 1
ATOM 725 O O . VAL A 1 93 ? 9.872 -0.449 -6.749 1.00 98.81 93 VAL A O 1
ATOM 728 N N . CYS A 1 94 ? 9.568 -0.781 -4.557 1.00 98.50 94 CYS A N 1
ATOM 729 C CA . CYS A 1 94 ? 10.307 -2.028 -4.446 1.00 98.50 94 CYS A CA 1
ATOM 730 C C . CYS A 1 94 ? 9.324 -3.176 -4.211 1.00 98.50 94 CYS A C 1
ATOM 732 O O . CYS A 1 94 ? 8.524 -3.084 -3.284 1.00 98.50 94 CYS A O 1
ATOM 734 N N . VAL A 1 95 ? 9.392 -4.237 -5.011 1.00 98.00 95 VAL A N 1
ATOM 735 C CA . VAL A 1 95 ? 8.548 -5.439 -4.932 1.00 98.00 95 VAL A CA 1
ATOM 736 C C . VAL A 1 95 ? 9.435 -6.661 -4.707 1.00 98.00 95 VAL A C 1
ATOM 738 O O . VAL A 1 95 ? 10.498 -6.782 -5.321 1.00 98.00 95 VAL A O 1
ATOM 741 N N . ALA A 1 96 ? 8.996 -7.584 -3.851 1.00 95.56 96 ALA A N 1
ATOM 742 C CA . ALA A 1 96 ? 9.677 -8.860 -3.648 1.00 95.56 96 ALA A CA 1
ATOM 743 C C . ALA A 1 96 ? 8.706 -10.043 -3.696 1.00 95.56 96 ALA A C 1
ATOM 745 O O . ALA A 1 96 ? 7.598 -9.940 -3.170 1.00 95.56 96 ALA A O 1
ATOM 746 N N . ASP A 1 97 ? 9.140 -11.184 -4.245 1.00 94.06 97 ASP A N 1
ATOM 747 C CA . ASP A 1 97 ? 8.357 -12.428 -4.131 1.00 94.06 97 ASP A CA 1
ATOM 748 C C . ASP A 1 97 ? 8.466 -13.043 -2.735 1.00 94.06 97 ASP A C 1
ATOM 750 O O . ASP A 1 97 ? 7.479 -13.544 -2.206 1.00 94.06 97 ASP A O 1
ATOM 754 N N . VAL A 1 98 ? 9.656 -12.985 -2.123 1.00 93.50 98 VAL A N 1
ATOM 755 C CA . VAL A 1 98 ? 9.925 -13.519 -0.779 1.00 93.50 98 VAL A CA 1
ATOM 756 C C . VAL A 1 98 ? 10.780 -12.541 0.029 1.00 93.50 98 VAL A C 1
ATOM 758 O O . VAL A 1 98 ? 11.814 -12.061 -0.445 1.00 93.50 98 VAL A O 1
ATOM 761 N N . GLN A 1 99 ? 10.387 -12.295 1.285 1.00 94.00 99 GLN A N 1
ATOM 762 C CA . GLN A 1 99 ? 11.120 -11.455 2.241 1.00 94.00 99 GLN A CA 1
ATOM 763 C C . GLN A 1 99 ? 11.620 -12.258 3.447 1.00 94.00 99 GLN A C 1
ATOM 765 O O . GLN A 1 99 ? 10.846 -12.580 4.346 1.00 94.00 99 GLN A O 1
ATOM 770 N N . PHE A 1 100 ? 12.917 -12.544 3.542 1.00 92.69 100 PHE A N 1
ATOM 771 C CA . PHE A 1 100 ? 13.437 -13.365 4.650 1.00 92.69 100 PHE A CA 1
ATOM 772 C C . PHE A 1 100 ? 13.717 -12.589 5.952 1.00 92.69 100 PHE A C 1
ATOM 774 O O . PHE A 1 100 ? 14.087 -13.193 6.956 1.00 92.69 100 PHE A O 1
ATOM 781 N N . LYS A 1 101 ? 13.542 -11.262 5.952 1.00 93.81 101 LYS A N 1
ATOM 782 C CA . LYS A 1 101 ? 13.572 -10.370 7.127 1.00 93.81 101 LYS A CA 1
ATOM 783 C C . LYS A 1 101 ? 12.411 -9.357 7.061 1.00 93.81 101 LYS A C 1
ATOM 785 O O . LYS A 1 101 ? 12.602 -8.174 7.340 1.00 93.81 101 LYS A O 1
ATOM 790 N N . GLY A 1 102 ? 11.222 -9.812 6.646 1.00 92.50 102 GLY A N 1
ATOM 791 C CA . GLY A 1 102 ? 10.036 -8.964 6.479 1.00 92.50 102 GLY A CA 1
ATOM 792 C C . GLY A 1 102 ? 9.671 -8.190 7.753 1.00 92.50 102 GLY A C 1
ATOM 793 O O . GLY A 1 102 ? 9.684 -8.743 8.855 1.00 92.50 102 GLY A O 1
ATOM 794 N N . ARG A 1 103 ? 9.342 -6.903 7.605 1.00 92.12 103 ARG A N 1
ATOM 795 C CA . ARG A 1 103 ? 9.053 -5.986 8.719 1.00 92.12 103 ARG A CA 1
ATOM 796 C C . ARG A 1 103 ? 7.553 -5.876 8.988 1.00 92.12 103 ARG A C 1
ATOM 798 O O . ARG A 1 103 ? 6.778 -5.632 8.070 1.00 92.12 103 ARG A O 1
ATOM 805 N N . GLY A 1 104 ? 7.164 -5.981 10.255 1.00 90.88 104 GLY A N 1
ATOM 806 C CA . GLY A 1 104 ? 5.881 -5.508 10.775 1.00 90.88 104 GLY A CA 1
ATOM 807 C C . GLY A 1 104 ? 6.068 -4.299 11.699 1.00 90.88 104 GLY A C 1
ATOM 808 O O . GLY A 1 104 ? 7.177 -3.794 11.873 1.00 90.88 104 GLY A O 1
ATOM 809 N N . ARG A 1 105 ? 4.978 -3.825 12.315 1.00 86.69 105 ARG A N 1
ATOM 810 C CA . ARG A 1 105 ? 5.056 -2.784 13.355 1.00 86.69 105 ARG A CA 1
ATOM 811 C C . ARG A 1 105 ? 5.773 -3.306 14.605 1.00 86.69 105 ARG A C 1
ATOM 813 O O . ARG A 1 105 ? 5.645 -4.477 14.966 1.00 86.69 105 ARG A O 1
ATOM 820 N N . SER A 1 106 ? 6.474 -2.405 15.291 1.00 84.44 106 SER A N 1
ATOM 821 C CA . SER A 1 106 ? 7.234 -2.702 16.512 1.00 84.44 106 SER A CA 1
ATOM 822 C C . SER A 1 106 ? 8.262 -3.823 16.279 1.00 84.44 106 SER A C 1
ATOM 824 O O . SER A 1 106 ? 9.145 -3.668 15.440 1.00 84.44 106 SER A O 1
ATOM 826 N N . THR A 1 107 ? 8.176 -4.940 17.006 1.00 83.94 107 THR A N 1
ATOM 827 C CA . THR A 1 107 ? 9.078 -6.097 16.866 1.00 83.94 107 THR A CA 1
ATOM 828 C C . THR A 1 107 ? 8.480 -7.232 16.031 1.00 83.94 107 THR A C 1
ATOM 830 O O . THR A 1 107 ? 9.120 -8.271 15.879 1.00 83.94 107 THR A O 1
ATOM 833 N N . ASN A 1 108 ? 7.263 -7.061 15.498 1.00 85.81 108 ASN A N 1
ATOM 834 C CA . ASN A 1 108 ? 6.598 -8.104 14.725 1.00 85.81 108 ASN A CA 1
ATOM 835 C C . ASN A 1 108 ? 7.299 -8.296 13.371 1.00 85.81 108 ASN A C 1
ATOM 837 O O . ASN A 1 108 ? 7.728 -7.335 12.729 1.00 85.81 108 ASN A O 1
ATOM 841 N N . LEU A 1 109 ? 7.375 -9.547 12.924 1.00 88.12 109 LEU A N 1
ATOM 842 C CA . LEU A 1 109 ? 7.878 -9.916 11.604 1.00 88.12 109 LEU A CA 1
ATOM 843 C C . LEU A 1 109 ? 6.710 -10.155 10.648 1.00 88.12 109 LEU A C 1
ATOM 845 O O . LEU A 1 109 ? 5.638 -10.595 11.064 1.00 88.12 109 LEU A O 1
ATOM 849 N N . TRP A 1 110 ? 6.930 -9.871 9.366 1.00 89.06 110 TRP A N 1
ATOM 850 C CA . TRP A 1 110 ? 6.001 -10.242 8.301 1.00 89.06 110 TRP A CA 1
ATOM 851 C C . TRP A 1 110 ? 6.449 -11.561 7.664 1.00 89.06 110 TRP A C 1
ATOM 853 O O . TRP A 1 110 ? 7.521 -11.622 7.056 1.00 89.06 110 TRP A O 1
ATOM 863 N N . GLU A 1 111 ? 5.634 -12.609 7.797 1.00 88.94 111 GLU A N 1
ATOM 864 C CA . GLU A 1 111 ? 5.852 -13.881 7.103 1.00 88.94 111 GLU A CA 1
ATOM 865 C C . GLU A 1 111 ? 5.470 -13.753 5.625 1.00 88.94 111 GLU A C 1
ATOM 867 O O . GLU A 1 111 ? 4.413 -13.228 5.287 1.00 88.94 111 GLU A O 1
ATOM 872 N N . SER A 1 112 ? 6.346 -14.227 4.739 1.00 86.81 112 SER A N 1
ATOM 873 C CA . SER A 1 112 ? 6.304 -13.945 3.299 1.00 86.81 112 SER A CA 1
ATOM 874 C C . SER A 1 112 ? 6.330 -15.209 2.421 1.00 86.81 112 SER A C 1
ATOM 876 O O . SER A 1 112 ? 7.248 -15.391 1.614 1.00 86.81 112 SER A O 1
ATOM 878 N N . PRO A 1 113 ? 5.371 -16.136 2.586 1.00 89.50 113 PRO A N 1
ATOM 879 C CA . PRO A 1 113 ? 5.278 -17.289 1.700 1.00 89.50 113 PRO A CA 1
ATOM 880 C C . PRO A 1 113 ? 5.020 -16.857 0.248 1.00 89.50 113 PRO A C 1
ATOM 882 O O . PRO A 1 113 ? 4.476 -15.787 -0.025 1.00 89.50 113 PRO A O 1
ATOM 885 N N . GLU A 1 114 ? 5.417 -17.712 -0.691 1.00 89.81 114 GLU A N 1
ATOM 886 C CA . GLU A 1 114 ? 5.205 -17.483 -2.121 1.00 89.81 114 GLU A CA 1
ATOM 887 C C . GLU A 1 114 ? 3.716 -17.266 -2.427 1.00 89.81 114 GLU A C 1
ATOM 889 O O . GLU A 1 114 ? 2.866 -18.005 -1.930 1.00 89.81 114 GLU A O 1
ATOM 894 N N . GLY A 1 115 ? 3.407 -16.237 -3.221 1.00 92.25 115 GLY A N 1
ATOM 895 C CA . GLY A 1 115 ? 2.037 -15.806 -3.524 1.00 92.25 115 GLY A CA 1
ATOM 896 C C . GLY A 1 115 ? 1.601 -14.521 -2.809 1.00 92.25 115 GLY A C 1
ATOM 897 O O . GLY A 1 115 ? 0.545 -13.978 -3.139 1.00 92.25 115 GLY A O 1
ATOM 898 N N . CYS A 1 116 ? 2.401 -13.982 -1.881 1.00 95.00 116 CYS A N 1
ATOM 899 C CA . CYS A 1 116 ? 2.168 -12.643 -1.338 1.00 95.00 116 CYS A CA 1
ATOM 900 C C . CYS A 1 116 ? 2.435 -11.544 -2.386 1.00 95.00 116 CYS A C 1
ATOM 902 O O . CYS A 1 116 ? 3.352 -11.639 -3.208 1.00 95.00 116 CYS A O 1
ATOM 904 N N . LEU A 1 117 ? 1.687 -10.443 -2.292 1.00 97.25 117 LEU A N 1
ATOM 905 C CA . LEU A 1 117 ? 2.097 -9.149 -2.835 1.00 97.25 117 LEU A CA 1
ATOM 906 C C . LEU A 1 117 ? 2.759 -8.359 -1.706 1.00 97.25 117 LEU A C 1
ATOM 908 O O . LEU A 1 117 ? 2.098 -7.975 -0.742 1.00 97.25 117 LEU A O 1
ATOM 912 N N . MET A 1 118 ? 4.065 -8.134 -1.822 1.00 97.50 118 MET A N 1
ATOM 913 C CA . MET A 1 118 ? 4.840 -7.351 -0.864 1.00 97.50 118 MET A CA 1
ATOM 914 C C . MET A 1 118 ? 5.577 -6.258 -1.600 1.00 97.50 118 MET A C 1
ATOM 916 O O . MET A 1 118 ? 6.373 -6.531 -2.501 1.00 97.50 118 MET A O 1
ATOM 920 N N . PHE A 1 119 ? 5.310 -5.025 -1.201 1.00 98.69 119 PHE A N 1
ATOM 921 C CA . PHE A 1 119 ? 5.945 -3.882 -1.811 1.00 98.69 119 PHE A CA 1
ATOM 922 C C . PHE A 1 119 ? 6.166 -2.760 -0.813 1.00 98.69 119 PHE A C 1
ATOM 924 O O . PHE A 1 119 ? 5.545 -2.689 0.248 1.00 98.69 119 PHE A O 1
ATOM 931 N N . SER A 1 120 ? 7.090 -1.867 -1.136 1.00 98.81 120 SER A N 1
ATOM 932 C CA . SER A 1 120 ? 7.280 -0.631 -0.390 1.00 98.81 120 SER A CA 1
ATOM 933 C C . SER A 1 120 ? 7.622 0.504 -1.329 1.00 98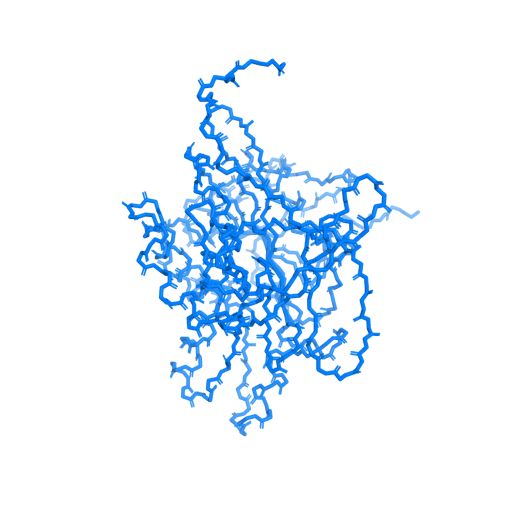.81 120 SER A C 1
ATOM 935 O O . SER A 1 120 ? 8.287 0.273 -2.333 1.00 98.81 120 SER A O 1
ATOM 937 N N . TYR A 1 121 ? 7.182 1.719 -1.025 1.00 98.88 121 TYR A N 1
ATOM 938 C CA . TYR A 1 121 ? 7.421 2.876 -1.878 1.00 98.88 121 TYR A CA 1
ATOM 939 C C . TYR A 1 121 ? 7.838 4.118 -1.098 1.00 98.88 121 TYR A C 1
ATOM 941 O O . TYR A 1 121 ? 7.606 4.236 0.110 1.00 98.88 121 TYR A O 1
ATOM 949 N N . THR A 1 122 ? 8.492 5.033 -1.811 1.00 98.62 122 THR A N 1
ATOM 950 C CA . THR A 1 122 ? 8.965 6.308 -1.274 1.00 98.62 122 THR A CA 1
ATOM 951 C C . THR A 1 122 ? 7.907 7.397 -1.425 1.00 98.62 122 THR A C 1
ATOM 953 O O . THR A 1 122 ? 7.282 7.559 -2.472 1.00 98.62 122 THR A O 1
ATOM 956 N N . LEU A 1 123 ? 7.727 8.186 -0.373 1.00 97.88 123 LEU A N 1
ATOM 957 C CA . LEU A 1 123 ? 6.857 9.356 -0.336 1.00 97.88 123 LEU A CA 1
ATOM 958 C C . LEU A 1 123 ? 7.548 10.467 0.457 1.00 97.88 123 LEU A C 1
ATOM 960 O O . LEU A 1 123 ? 8.222 10.192 1.444 1.00 97.88 123 LEU A O 1
ATOM 964 N N . GLN A 1 124 ? 7.366 11.727 0.069 1.00 97.06 124 GLN A N 1
ATOM 965 C CA . GLN A 1 124 ? 7.902 12.863 0.816 1.00 97.06 124 GLN A CA 1
ATOM 966 C C . GLN A 1 124 ? 6.818 13.904 1.084 1.00 97.06 124 GLN A C 1
ATOM 968 O O . GLN A 1 124 ? 6.024 14.216 0.201 1.00 97.06 124 GLN A O 1
ATOM 973 N N . MET A 1 125 ? 6.797 14.444 2.303 1.00 95.44 125 MET A N 1
ATOM 974 C CA . MET A 1 125 ? 5.821 15.447 2.744 1.00 95.44 125 MET A CA 1
ATOM 975 C C . MET A 1 125 ? 6.498 16.522 3.598 1.00 95.44 125 MET A C 1
ATOM 977 O O . MET A 1 125 ? 7.528 16.269 4.219 1.00 95.44 125 MET A O 1
ATOM 981 N N . GLU A 1 126 ? 5.924 17.722 3.646 1.00 94.75 126 GLU A N 1
ATOM 982 C CA . GLU A 1 126 ? 6.413 18.822 4.496 1.00 94.75 126 GLU A CA 1
ATOM 983 C C . GLU A 1 126 ? 5.590 18.960 5.782 1.00 94.75 126 GLU A C 1
ATOM 985 O O . GLU A 1 126 ? 6.144 19.191 6.855 1.00 94.75 126 GLU A O 1
ATOM 990 N N . ASP A 1 127 ? 4.273 18.764 5.693 1.00 92.19 127 ASP A N 1
ATOM 991 C CA . ASP A 1 127 ? 3.371 18.894 6.834 1.00 92.19 127 ASP A CA 1
ATOM 992 C C . ASP A 1 127 ? 3.349 17.623 7.693 1.00 92.19 127 ASP A C 1
ATOM 994 O O . ASP A 1 127 ? 2.715 16.624 7.353 1.00 92.19 127 ASP A O 1
ATOM 998 N N . GLY A 1 128 ? 4.019 17.687 8.846 1.00 89.75 128 GLY A N 1
ATOM 999 C CA . GLY A 1 128 ? 4.092 16.591 9.813 1.00 89.75 128 GLY A CA 1
ATOM 1000 C C . GLY A 1 128 ? 2.744 16.177 10.408 1.00 89.75 128 GLY A C 1
ATOM 1001 O O . GLY A 1 128 ? 2.610 15.038 10.846 1.00 89.75 128 GLY A O 1
ATOM 1002 N N . ARG A 1 129 ? 1.731 17.056 10.396 1.00 88.50 129 ARG A N 1
ATOM 1003 C CA . ARG A 1 129 ? 0.415 16.786 11.006 1.00 88.50 129 ARG A CA 1
ATOM 1004 C C . ARG A 1 129 ? -0.365 15.710 10.257 1.00 88.50 129 ARG A C 1
ATOM 1006 O O . ARG A 1 129 ? -1.136 14.980 10.864 1.00 88.50 129 ARG A O 1
ATOM 1013 N N . ILE A 1 130 ? -0.144 15.599 8.947 1.00 90.81 130 ILE A N 1
ATOM 1014 C CA . ILE A 1 130 ? -0.851 14.653 8.073 1.00 90.81 130 ILE A CA 1
ATOM 1015 C C . ILE A 1 130 ? -0.027 13.399 7.751 1.00 90.81 130 ILE A C 1
ATOM 1017 O O . ILE A 1 130 ? -0.555 12.464 7.153 1.00 90.81 130 ILE A O 1
ATOM 1021 N N . VAL A 1 131 ? 1.241 13.328 8.178 1.00 92.12 131 VAL A N 1
ATOM 1022 C CA . VAL A 1 131 ? 2.094 12.136 8.000 1.00 92.12 131 VAL A CA 1
ATOM 1023 C C . VAL A 1 131 ? 1.465 10.873 8.611 1.00 92.12 131 VAL A C 1
ATOM 1025 O O . VAL A 1 131 ? 1.448 9.851 7.921 1.00 92.12 131 VAL A O 1
ATOM 1028 N N . PRO A 1 132 ? 0.888 10.895 9.833 1.00 90.31 132 PRO A N 1
ATOM 1029 C CA . PRO A 1 132 ? 0.219 9.717 10.393 1.00 90.31 132 PRO A CA 1
ATOM 1030 C C . PRO A 1 132 ? -0.969 9.222 9.554 1.00 90.31 132 PRO A C 1
ATOM 1032 O O . PRO A 1 132 ? -1.265 8.029 9.553 1.00 90.31 132 PRO A O 1
ATOM 1035 N N . LEU A 1 133 ? -1.621 10.109 8.792 1.00 94.00 133 LEU A N 1
ATOM 1036 C CA . LEU A 1 133 ? -2.808 9.792 7.986 1.00 94.00 133 LEU A CA 1
ATOM 1037 C C . LEU A 1 133 ? -2.467 9.041 6.688 1.00 94.00 133 LEU A C 1
ATOM 1039 O O . LEU A 1 133 ? -3.352 8.446 6.072 1.00 94.00 133 LEU A O 1
ATOM 1043 N N . VAL A 1 134 ? -1.189 8.995 6.287 1.00 96.12 134 VAL A N 1
ATOM 1044 C CA . VAL A 1 134 ? -0.736 8.266 5.088 1.00 96.12 134 VAL A CA 1
ATOM 1045 C C . VAL A 1 134 ? -1.118 6.787 5.147 1.00 96.12 134 VAL A C 1
ATOM 1047 O O . VAL A 1 134 ? -1.500 6.215 4.129 1.00 96.12 134 VAL A O 1
ATOM 1050 N N . GLN A 1 135 ? -1.070 6.162 6.328 1.00 94.69 135 GLN A N 1
ATOM 1051 C CA . GLN A 1 135 ? -1.446 4.751 6.473 1.00 94.69 135 GLN A CA 1
ATOM 1052 C C . GLN A 1 135 ? -2.941 4.513 6.201 1.00 94.69 135 GLN A C 1
ATOM 1054 O O . GLN A 1 135 ? -3.304 3.474 5.651 1.00 94.69 135 GLN A O 1
ATOM 1059 N N . TYR A 1 136 ? -3.807 5.481 6.519 1.00 96.44 136 TYR A N 1
ATOM 1060 C CA . TYR A 1 136 ? -5.245 5.398 6.248 1.00 96.44 136 TYR A CA 1
ATOM 1061 C C . TYR A 1 136 ? -5.525 5.574 4.763 1.00 96.44 136 TYR A C 1
ATOM 1063 O O . TYR A 1 136 ? -6.293 4.806 4.192 1.00 96.44 136 TYR A O 1
ATOM 1071 N N . VAL A 1 137 ? -4.824 6.510 4.120 1.00 98.19 137 VAL A N 1
ATOM 1072 C CA . VAL A 1 137 ? -4.879 6.696 2.664 1.00 98.19 137 VAL A CA 1
ATOM 1073 C C . VAL A 1 137 ? -4.407 5.446 1.924 1.00 98.19 137 VAL A C 1
ATOM 1075 O O . VAL A 1 137 ? -5.077 4.998 0.999 1.00 98.19 137 VAL A O 1
ATOM 1078 N N . ALA A 1 138 ? -3.302 4.831 2.356 1.00 98.56 138 ALA A N 1
ATOM 1079 C CA . ALA A 1 138 ? -2.831 3.566 1.793 1.00 98.56 138 ALA A CA 1
ATOM 1080 C C . ALA A 1 138 ? -3.837 2.424 2.023 1.00 98.56 138 ALA A C 1
ATOM 1082 O O . ALA A 1 138 ? -4.075 1.625 1.119 1.00 98.56 138 ALA A O 1
ATOM 1083 N N . SER A 1 139 ? -4.472 2.373 3.199 1.00 98.19 139 SER A N 1
ATOM 1084 C CA . SER A 1 139 ? -5.504 1.375 3.509 1.00 98.19 139 SER A CA 1
ATOM 1085 C C . SER A 1 139 ? -6.708 1.508 2.577 1.00 98.19 139 SER A C 1
ATOM 1087 O O . SER A 1 139 ? -7.097 0.528 1.948 1.00 98.19 139 SER A O 1
ATOM 1089 N N . LEU A 1 140 ? -7.243 2.725 2.433 1.00 98.44 140 LEU A N 1
ATOM 1090 C CA . LEU A 1 140 ? -8.359 3.030 1.534 1.00 98.44 140 LEU A CA 1
ATOM 1091 C C . LEU A 1 140 ? -8.022 2.748 0.073 1.00 98.44 140 LEU A C 1
ATOM 1093 O O . LEU A 1 140 ? -8.824 2.160 -0.647 1.00 98.44 140 LEU A O 1
ATOM 1097 N N . ALA A 1 141 ? -6.829 3.150 -0.369 1.00 98.69 141 ALA A N 1
ATOM 1098 C CA . ALA A 1 141 ? -6.382 2.901 -1.733 1.00 98.69 141 ALA A CA 1
ATOM 1099 C C . ALA A 1 141 ? -6.361 1.402 -2.044 1.00 98.69 141 ALA A C 1
ATOM 1101 O O . ALA A 1 141 ? -6.782 0.993 -3.123 1.00 98.69 141 ALA A O 1
ATOM 1102 N N . PHE A 1 142 ? -5.927 0.575 -1.088 1.00 98.75 142 PHE A N 1
ATOM 1103 C CA . PHE A 1 142 ? -5.924 -0.871 -1.259 1.00 98.75 142 PHE A CA 1
ATOM 1104 C C . PHE A 1 142 ? -7.340 -1.455 -1.326 1.00 98.75 142 PHE A C 1
ATOM 1106 O O . PHE A 1 142 ? -7.635 -2.233 -2.233 1.00 98.75 142 PHE A O 1
ATOM 1113 N N . THR A 1 143 ? -8.231 -1.086 -0.401 1.00 98.44 143 THR A N 1
ATOM 1114 C CA . THR A 1 143 ? -9.606 -1.613 -0.389 1.00 98.44 143 THR A CA 1
ATOM 1115 C C . THR A 1 143 ? -10.373 -1.220 -1.650 1.00 98.44 143 THR A C 1
ATOM 1117 O O . THR A 1 143 ? -11.029 -2.066 -2.260 1.00 98.44 143 THR A O 1
ATOM 1120 N N . GLU A 1 144 ? -10.227 0.028 -2.098 1.00 98.56 144 GLU A N 1
ATOM 1121 C CA . GLU A 1 144 ? -10.863 0.514 -3.324 1.00 98.56 144 GLU A CA 1
ATOM 1122 C C . GLU A 1 144 ? -10.238 -0.079 -4.590 1.00 98.56 144 GLU A C 1
ATOM 1124 O O . GLU A 1 144 ? -10.952 -0.293 -5.565 1.00 98.56 144 GLU A O 1
ATOM 1129 N N . ALA A 1 145 ? -8.943 -0.410 -4.588 1.00 98.62 145 ALA A N 1
ATOM 1130 C CA . ALA A 1 145 ? -8.320 -1.114 -5.709 1.00 98.62 145 ALA A CA 1
ATOM 1131 C C . ALA A 1 145 ? -8.893 -2.528 -5.882 1.00 98.62 145 ALA A C 1
ATOM 1133 O O . ALA A 1 145 ? -9.245 -2.926 -6.990 1.00 98.62 145 ALA A O 1
ATOM 1134 N N . ILE A 1 146 ? -9.058 -3.281 -4.788 1.00 98.50 146 ILE A N 1
ATOM 1135 C CA . ILE A 1 146 ? -9.669 -4.618 -4.849 1.00 98.50 146 ILE A CA 1
ATOM 1136 C C . ILE A 1 146 ? -11.119 -4.543 -5.332 1.00 98.50 146 ILE A C 1
ATOM 1138 O O . ILE A 1 146 ? -11.522 -5.338 -6.184 1.00 98.50 146 ILE A O 1
ATOM 1142 N N . LYS A 1 147 ? -11.891 -3.577 -4.824 1.00 98.12 147 LYS A N 1
ATOM 1143 C CA . LYS A 1 147 ? -13.274 -3.344 -5.250 1.00 98.12 147 LYS A CA 1
ATOM 1144 C C . LYS A 1 147 ? -13.359 -3.024 -6.746 1.00 98.12 147 LYS A C 1
ATOM 1146 O O . LYS A 1 147 ? -14.110 -3.683 -7.458 1.00 98.12 147 LYS A O 1
ATOM 1151 N N . ASP A 1 148 ? -12.538 -2.093 -7.224 1.00 98.12 148 ASP A N 1
ATOM 1152 C CA . ASP A 1 148 ? -12.485 -1.665 -8.626 1.00 98.12 148 ASP A CA 1
ATOM 1153 C C . ASP A 1 148 ? -12.117 -2.818 -9.576 1.00 98.12 148 ASP A C 1
ATOM 1155 O O . ASP A 1 148 ? -12.767 -3.006 -10.606 1.00 98.12 148 ASP A O 1
ATOM 1159 N N . ILE A 1 149 ? -11.139 -3.654 -9.202 1.00 98.00 149 ILE A N 1
ATOM 1160 C CA . ILE A 1 149 ? -10.782 -4.856 -9.970 1.00 98.00 149 ILE A CA 1
ATOM 1161 C C . ILE A 1 149 ? -11.955 -5.841 -10.015 1.00 98.00 149 ILE A C 1
ATOM 1163 O O . ILE A 1 149 ? -12.241 -6.391 -11.082 1.00 98.00 149 ILE A O 1
ATOM 1167 N N . CYS A 1 150 ? -12.642 -6.070 -8.890 1.00 97.56 150 CYS A N 1
ATOM 1168 C CA . CYS A 1 150 ? -13.796 -6.969 -8.860 1.00 97.56 150 CYS A CA 1
ATOM 1169 C C . CYS A 1 150 ? -14.923 -6.456 -9.767 1.00 97.56 150 CYS A C 1
ATOM 1171 O O . CYS A 1 150 ? -15.420 -7.206 -10.606 1.00 97.56 150 CYS A O 1
ATOM 1173 N N . GLU A 1 151 ? -15.272 -5.173 -9.658 1.00 97.06 151 GLU A N 1
ATOM 1174 C CA . GLU A 1 151 ? -16.328 -4.535 -10.450 1.00 97.06 151 GLU A CA 1
ATOM 1175 C C . GLU A 1 151 ? -16.026 -4.577 -11.955 1.00 97.06 151 GLU A C 1
ATOM 1177 O O . GLU A 1 151 ? -16.858 -5.041 -12.737 1.00 97.06 151 GLU A O 1
ATOM 1182 N N . LYS A 1 152 ? -14.814 -4.181 -12.370 1.00 96.38 152 LYS A N 1
ATOM 1183 C CA . LYS A 1 152 ? -14.394 -4.179 -13.786 1.00 96.38 152 LYS A CA 1
ATOM 1184 C C . LYS A 1 152 ? -14.429 -5.563 -14.434 1.00 96.38 152 LYS A C 1
ATOM 1186 O O . LYS A 1 152 ? -14.622 -5.662 -15.643 1.00 96.38 152 LYS A O 1
ATOM 1191 N N . ASN A 1 153 ? -14.242 -6.621 -13.646 1.00 95.94 153 ASN A N 1
ATOM 1192 C CA . ASN A 1 153 ? -14.224 -8.003 -14.127 1.00 95.94 153 ASN A CA 1
ATOM 1193 C C . ASN A 1 153 ? -15.544 -8.754 -13.867 1.00 95.94 153 ASN A C 1
ATOM 1195 O O . ASN A 1 153 ? -15.609 -9.961 -14.101 1.00 95.94 153 ASN A O 1
ATOM 1199 N N . GLY A 1 154 ? -16.594 -8.072 -13.386 1.00 96.12 154 GLY A N 1
ATOM 1200 C CA . GLY A 1 154 ? -17.890 -8.694 -13.090 1.00 96.12 154 GLY A CA 1
ATOM 1201 C C . GLY A 1 154 ? -17.817 -9.772 -12.001 1.00 96.12 154 GLY A C 1
ATOM 1202 O O . GLY A 1 154 ? -18.551 -10.759 -12.051 1.00 96.12 154 GLY A O 1
ATOM 1203 N N . LEU A 1 155 ? -16.895 -9.619 -11.050 1.00 96.44 155 LEU A N 1
ATOM 1204 C CA . LEU A 1 155 ? -16.648 -10.557 -9.959 1.00 96.44 155 LEU A CA 1
ATOM 1205 C C . LEU A 1 155 ? -17.467 -10.179 -8.717 1.00 96.44 155 LEU A C 1
ATOM 1207 O O . LEU A 1 155 ? -17.793 -9.005 -8.526 1.00 96.44 155 LEU A O 1
ATOM 1211 N N . PRO A 1 156 ? -17.774 -11.146 -7.831 1.00 95.44 156 PRO A N 1
ATOM 1212 C CA . PRO A 1 156 ? -18.322 -10.824 -6.522 1.00 95.44 156 PRO A CA 1
ATOM 1213 C C . PRO A 1 156 ? -17.356 -9.916 -5.757 1.00 95.44 156 PRO A C 1
ATOM 1215 O O . PRO A 1 156 ? -16.137 -10.094 -5.807 1.00 95.44 156 PRO A O 1
ATOM 1218 N N . GLN A 1 157 ? -17.909 -8.951 -5.029 1.00 93.62 157 GLN A N 1
ATOM 1219 C CA . GLN A 1 157 ? -17.106 -8.011 -4.264 1.00 93.62 157 GLN A CA 1
ATOM 1220 C C . GLN A 1 157 ? -16.375 -8.733 -3.124 1.00 93.62 157 GLN A C 1
ATOM 1222 O O . GLN A 1 157 ? -16.994 -9.385 -2.280 1.00 93.62 157 GLN A O 1
ATOM 1227 N N . LEU A 1 158 ? -15.051 -8.582 -3.073 1.00 95.12 158 LEU A N 1
ATOM 1228 C CA . LEU A 1 158 ? -14.267 -8.946 -1.899 1.00 95.12 158 LEU A CA 1
ATOM 1229 C C . LEU A 1 158 ? -14.299 -7.792 -0.899 1.00 95.12 158 LEU A C 1
ATOM 1231 O O . LEU A 1 158 ? -13.688 -6.746 -1.116 1.00 95.12 158 LEU A O 1
ATOM 1235 N N . GLU A 1 159 ? -15.003 -7.989 0.211 1.00 93.44 159 GLU A N 1
ATOM 1236 C CA . GLU A 1 159 ? -15.084 -7.008 1.292 1.00 93.44 159 GLU A CA 1
ATOM 1237 C C . GLU A 1 159 ? -13.798 -6.986 2.130 1.00 93.44 159 GLU A C 1
ATOM 1239 O O . GLU A 1 159 ? -13.747 -7.503 3.249 1.00 93.44 159 GLU A O 1
ATOM 1244 N N . VAL A 1 160 ? -12.741 -6.386 1.582 1.00 97.38 160 VAL A N 1
ATOM 1245 C CA . VAL A 1 160 ? -11.540 -6.070 2.359 1.00 97.38 160 VAL A CA 1
ATOM 1246 C C . VAL A 1 160 ? -11.863 -4.888 3.273 1.00 97.38 160 VAL A C 1
ATOM 1248 O O . VAL A 1 160 ? -12.200 -3.800 2.810 1.00 97.38 160 VAL A O 1
ATOM 1251 N N . LYS A 1 161 ? -11.785 -5.118 4.581 1.00 97.31 161 LYS A N 1
ATOM 1252 C CA . LYS A 1 161 ? -12.078 -4.154 5.641 1.00 97.31 161 LYS A CA 1
ATOM 1253 C C . LYS A 1 161 ? -10.802 -3.707 6.343 1.00 97.31 161 LYS A C 1
ATOM 1255 O O . LYS A 1 161 ? -9.796 -4.419 6.355 1.00 97.31 161 LYS A O 1
ATOM 1260 N N . ILE A 1 162 ? -10.861 -2.536 6.964 1.00 97.38 162 ILE A N 1
ATOM 1261 C CA . ILE A 1 162 ? -9.729 -1.945 7.683 1.00 97.38 162 ILE A CA 1
ATOM 1262 C C . ILE A 1 162 ? -9.887 -2.214 9.178 1.00 97.38 162 ILE A C 1
ATOM 1264 O O . ILE A 1 162 ? -10.870 -1.811 9.801 1.00 97.38 162 ILE A O 1
ATOM 1268 N N . LYS A 1 163 ? -8.896 -2.868 9.778 1.00 93.94 163 LYS A N 1
ATOM 1269 C CA . LYS A 1 163 ? -8.744 -2.900 11.228 1.00 93.94 163 LYS A CA 1
ATOM 1270 C C . LYS A 1 163 ? -7.689 -1.876 11.616 1.00 93.94 163 LYS A C 1
ATOM 1272 O O . LYS A 1 163 ? -6.514 -1.997 11.262 1.00 93.94 163 LYS A O 1
ATOM 1277 N N . TRP A 1 164 ? -8.128 -0.855 12.337 1.00 91.94 164 TRP A N 1
ATOM 1278 C CA . TRP A 1 164 ? -7.279 0.225 12.795 1.00 91.94 164 TRP A CA 1
ATOM 1279 C C . TRP A 1 164 ? -6.124 -0.319 13.662 1.00 91.94 164 TRP A C 1
ATOM 1281 O O . TRP A 1 164 ? -6.326 -1.237 14.463 1.00 91.94 164 TRP A O 1
ATOM 1291 N N . PRO A 1 165 ? -4.910 0.242 13.523 1.00 88.56 165 PRO A N 1
ATOM 1292 C CA . PRO A 1 165 ? -4.587 1.378 12.653 1.00 88.56 165 PRO A CA 1
ATOM 1293 C C . PRO A 1 165 ? -4.097 1.003 11.250 1.00 88.56 165 PRO A C 1
ATOM 1295 O O . PRO A 1 165 ? -3.935 1.896 10.425 1.00 88.56 165 PRO A O 1
ATOM 1298 N N . ASN A 1 166 ? -3.795 -0.268 10.975 1.00 91.19 166 ASN A N 1
ATOM 1299 C CA . ASN A 1 166 ? -2.947 -0.598 9.826 1.00 91.19 166 ASN A CA 1
ATOM 1300 C C . ASN A 1 166 ? -3.127 -2.013 9.252 1.00 91.19 166 ASN A C 1
ATOM 1302 O O . ASN A 1 166 ? -2.293 -2.446 8.457 1.00 91.19 166 ASN A O 1
ATOM 1306 N N . ASP A 1 167 ? -4.153 -2.755 9.666 1.00 94.44 167 ASP A N 1
ATOM 1307 C CA . ASP A 1 167 ? -4.354 -4.131 9.221 1.00 94.44 167 ASP A CA 1
ATOM 1308 C C . ASP A 1 167 ? -5.515 -4.243 8.227 1.00 94.44 167 ASP A C 1
ATOM 1310 O O . ASP A 1 167 ? -6.560 -3.611 8.380 1.00 94.44 167 ASP A O 1
ATOM 1314 N N . LEU A 1 168 ? -5.346 -5.107 7.228 1.00 96.75 168 LEU A N 1
ATOM 1315 C CA . LEU A 1 168 ? -6.366 -5.424 6.233 1.00 96.75 168 LEU A CA 1
ATOM 1316 C C . LEU A 1 168 ? -6.986 -6.777 6.566 1.00 96.75 168 LEU A C 1
ATOM 1318 O O . LEU A 1 168 ? -6.277 -7.766 6.789 1.00 96.75 168 LEU A O 1
ATOM 1322 N N . TYR A 1 169 ? -8.312 -6.816 6.595 1.00 95.75 169 TYR A N 1
ATOM 1323 C CA . TYR A 1 169 ? -9.098 -7.972 6.999 1.00 95.75 169 TYR A CA 1
ATOM 1324 C C . TYR A 1 169 ? -10.059 -8.390 5.894 1.00 95.75 169 TYR A C 1
ATOM 1326 O O . TYR A 1 169 ? -10.656 -7.552 5.232 1.00 95.75 169 TYR A O 1
ATOM 1334 N N . LEU A 1 170 ? -10.246 -9.692 5.726 1.00 94.19 170 LEU A N 1
ATOM 1335 C CA . LEU A 1 170 ? -11.230 -10.272 4.825 1.00 94.19 170 LEU A CA 1
ATOM 1336 C C . LEU A 1 170 ? -11.949 -11.389 5.577 1.00 94.19 170 LEU A C 1
ATOM 1338 O O . LEU A 1 170 ? -11.304 -12.288 6.113 1.00 94.19 170 LEU A O 1
ATOM 1342 N N . ASN A 1 171 ? -13.279 -11.308 5.659 1.00 89.12 171 ASN A N 1
ATOM 1343 C CA . ASN A 1 171 ? -14.107 -12.272 6.395 1.00 89.12 171 ASN A CA 1
ATOM 1344 C C . ASN A 1 171 ? -13.630 -12.510 7.851 1.00 89.12 171 ASN A C 1
ATOM 1346 O O . ASN A 1 171 ? -13.505 -13.643 8.311 1.00 89.12 171 ASN A O 1
ATOM 1350 N N . GLY A 1 172 ? -13.281 -11.432 8.562 1.00 88.75 172 GLY A N 1
ATOM 1351 C CA . GLY A 1 172 ? -12.814 -11.493 9.955 1.00 88.75 172 GLY A CA 1
ATOM 1352 C C . GLY A 1 172 ? -11.378 -12.001 10.153 1.00 88.75 172 GLY A C 1
ATOM 1353 O O . GLY A 1 172 ? -10.880 -11.985 11.278 1.00 88.75 172 GLY A O 1
ATOM 1354 N N . LEU A 1 173 ? -10.673 -12.388 9.086 1.00 90.94 173 LEU A N 1
ATOM 1355 C CA . LEU A 1 173 ? -9.284 -12.846 9.135 1.00 90.94 173 LEU A CA 1
ATOM 1356 C C . LEU A 1 173 ? -8.334 -11.797 8.562 1.00 90.94 173 LEU A C 1
ATOM 1358 O O . LEU A 1 173 ? -8.646 -11.129 7.578 1.00 90.94 173 LEU A O 1
ATOM 1362 N N . LYS A 1 174 ? -7.141 -11.679 9.149 1.00 92.62 174 LYS A N 1
ATOM 1363 C CA . LYS A 1 174 ? -6.099 -10.793 8.629 1.00 92.62 174 LYS A CA 1
ATOM 1364 C C . LYS A 1 174 ? -5.558 -11.340 7.307 1.00 92.62 174 LYS A C 1
ATOM 1366 O O . LYS A 1 174 ? -5.053 -12.465 7.261 1.00 92.62 174 LYS A O 1
ATOM 1371 N N . VAL A 1 175 ? -5.633 -10.516 6.266 1.00 95.38 175 VAL A N 1
ATOM 1372 C CA . VAL A 1 175 ? -5.118 -10.806 4.919 1.00 95.38 175 VAL A CA 1
ATOM 1373 C C . VAL A 1 175 ? -3.924 -9.922 4.563 1.00 95.38 175 VAL A C 1
ATOM 1375 O O . VAL A 1 175 ? -3.155 -10.260 3.673 1.00 95.38 175 V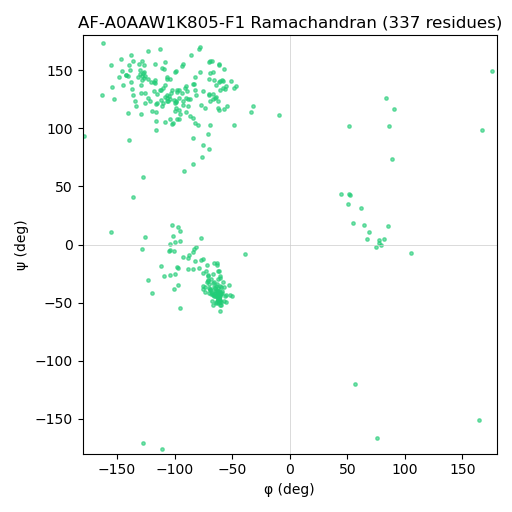AL A O 1
ATOM 1378 N N . GLY A 1 176 ? -3.729 -8.802 5.263 1.00 95.38 176 GLY A N 1
ATOM 1379 C CA . GLY A 1 176 ? -2.659 -7.865 4.950 1.00 95.38 176 GLY A CA 1
ATOM 1380 C C . GLY A 1 176 ? -2.321 -6.905 6.080 1.00 95.38 176 GLY A C 1
ATOM 1381 O O . GLY A 1 176 ? -2.997 -6.857 7.111 1.00 95.38 176 GLY A O 1
ATOM 1382 N N . GLY A 1 177 ? -1.268 -6.125 5.876 1.00 95.88 177 GLY A N 1
ATOM 1383 C CA . GLY A 1 177 ? -0.857 -5.070 6.788 1.00 95.88 177 GLY A CA 1
ATOM 1384 C C . GLY A 1 177 ? -0.056 -3.982 6.089 1.00 95.88 177 GLY A C 1
ATOM 1385 O O . GLY A 1 177 ? 0.589 -4.215 5.066 1.00 95.88 177 GLY A O 1
ATOM 1386 N N . ILE A 1 178 ? -0.111 -2.792 6.676 1.00 97.25 178 ILE A N 1
ATOM 1387 C CA . ILE A 1 178 ? 0.567 -1.587 6.209 1.00 97.25 178 ILE A CA 1
ATOM 1388 C C . ILE A 1 178 ? 1.567 -1.142 7.276 1.00 97.25 178 ILE A C 1
ATOM 1390 O O . ILE A 1 178 ? 1.294 -1.208 8.478 1.00 97.25 178 ILE A O 1
ATOM 1394 N N . LEU A 1 179 ? 2.737 -0.696 6.837 1.00 96.38 179 LEU A N 1
ATOM 1395 C CA . LEU A 1 179 ? 3.809 -0.176 7.670 1.00 96.38 179 LEU A CA 1
ATOM 1396 C C . LEU A 1 179 ? 4.261 1.174 7.118 1.00 96.38 179 LEU A C 1
ATOM 1398 O O . LEU A 1 179 ? 4.878 1.242 6.062 1.00 96.38 179 LEU A O 1
ATOM 1402 N N . CYS A 1 180 ? 4.012 2.246 7.861 1.00 95.62 180 CYS A N 1
ATOM 1403 C CA . CYS A 1 180 ? 4.538 3.569 7.544 1.00 95.62 180 CYS A CA 1
ATOM 1404 C C . CYS A 1 180 ? 5.662 3.915 8.520 1.00 95.62 180 CYS A C 1
ATOM 1406 O O . CYS A 1 180 ? 5.467 3.886 9.734 1.00 95.62 180 CYS A O 1
ATOM 1408 N N . THR A 1 181 ? 6.833 4.274 7.998 1.00 95.44 181 THR A N 1
ATOM 1409 C CA . THR A 1 181 ? 7.929 4.837 8.800 1.00 95.44 181 THR A CA 1
ATOM 1410 C C . THR A 1 181 ? 8.410 6.126 8.167 1.00 95.44 181 THR A C 1
ATOM 1412 O O . THR A 1 181 ? 8.547 6.187 6.946 1.00 95.44 181 THR A O 1
ATOM 1415 N N . SER A 1 182 ? 8.738 7.124 8.978 1.00 94.94 182 SER A N 1
ATOM 1416 C CA . SER A 1 182 ? 9.243 8.406 8.493 1.00 94.94 182 SER A CA 1
ATOM 1417 C C . SER A 1 182 ? 10.570 8.776 9.139 1.00 94.94 182 SER A C 1
ATOM 1419 O O . SER A 1 182 ? 10.770 8.553 10.331 1.00 94.94 182 SER A O 1
ATOM 1421 N N . THR A 1 183 ? 11.438 9.428 8.374 1.00 94.94 183 THR A N 1
ATOM 1422 C CA . THR A 1 183 ? 12.597 10.163 8.893 1.00 94.94 183 THR A CA 1
ATOM 1423 C C . THR A 1 183 ? 12.441 11.638 8.545 1.00 94.94 183 THR A C 1
ATOM 1425 O O . THR A 1 183 ? 11.949 11.968 7.468 1.00 94.94 183 THR A O 1
ATOM 1428 N N . TYR A 1 184 ? 12.832 12.536 9.446 1.00 94.88 184 TYR A N 1
ATOM 1429 C CA . TYR A 1 184 ? 12.789 13.974 9.184 1.00 94.88 184 TYR A CA 1
ATOM 1430 C C . TYR A 1 184 ? 14.178 14.466 8.776 1.00 94.88 184 TYR A C 1
ATOM 1432 O O . TYR A 1 184 ? 15.136 14.355 9.542 1.00 94.88 184 TYR A O 1
ATOM 1440 N N . LYS A 1 185 ? 14.306 14.986 7.553 1.00 91.31 185 LYS A N 1
ATOM 1441 C CA . LYS A 1 185 ? 15.568 15.480 6.992 1.00 91.31 185 LYS A CA 1
ATOM 1442 C C . LYS A 1 185 ? 15.302 16.684 6.096 1.00 91.31 185 LYS A C 1
ATOM 1444 O O . LYS A 1 185 ? 14.372 16.680 5.299 1.00 91.31 185 LYS A O 1
ATOM 1449 N N . SER A 1 186 ? 16.132 17.720 6.208 1.00 91.69 186 SER A N 1
ATOM 1450 C CA . SER A 1 186 ? 16.060 18.911 5.344 1.00 91.69 186 SER A CA 1
ATOM 1451 C C . SER A 1 186 ? 14.663 19.553 5.278 1.00 91.69 186 SER A C 1
ATOM 1453 O O . SER A 1 186 ? 14.210 19.940 4.205 1.00 91.69 186 SER A O 1
ATOM 1455 N N . LYS A 1 187 ? 13.988 19.671 6.432 1.00 93.31 187 LYS A N 1
ATOM 1456 C CA . LYS A 1 187 ? 12.617 20.203 6.578 1.00 93.31 187 LYS A CA 1
ATOM 1457 C C . LYS A 1 187 ? 11.509 19.379 5.911 1.00 93.31 187 LYS A C 1
ATOM 1459 O O . LYS A 1 187 ? 10.405 19.879 5.728 1.00 93.31 187 LYS A O 1
ATOM 1464 N N . LYS A 1 188 ? 11.791 18.125 5.561 1.00 95.81 188 LYS A N 1
ATOM 1465 C CA . LYS A 1 188 ? 10.833 17.211 4.943 1.00 95.81 188 LYS A CA 1
ATOM 1466 C C . LYS A 1 188 ? 10.804 15.878 5.676 1.00 95.81 188 LYS A C 1
ATOM 1468 O O . LYS A 1 188 ? 11.811 15.428 6.223 1.00 95.81 188 LYS A O 1
ATOM 1473 N N . PHE A 1 189 ? 9.649 15.236 5.660 1.00 96.94 189 PHE A N 1
ATOM 1474 C CA . PHE A 1 189 ? 9.453 13.866 6.100 1.00 96.94 189 PHE A CA 1
ATOM 1475 C C . PHE A 1 189 ? 9.657 12.937 4.906 1.00 96.94 189 PHE A C 1
ATOM 1477 O O . PHE A 1 189 ? 8.879 12.967 3.956 1.00 96.94 189 PHE A O 1
ATOM 1484 N N . ASN A 1 190 ? 10.704 12.118 4.957 1.00 97.31 190 ASN A N 1
ATOM 1485 C CA . ASN A 1 190 ? 10.934 11.010 4.038 1.00 97.31 190 ASN A CA 1
ATOM 1486 C C . ASN A 1 190 ? 10.205 9.785 4.585 1.00 97.31 190 ASN A C 1
ATOM 1488 O O . ASN A 1 190 ? 10.589 9.248 5.626 1.00 97.31 190 ASN A O 1
ATOM 1492 N N . ILE A 1 191 ? 9.146 9.369 3.904 1.00 97.94 191 ILE A N 1
ATOM 1493 C CA . ILE A 1 191 ? 8.200 8.350 4.344 1.00 97.94 191 ILE A CA 1
ATOM 1494 C C . ILE A 1 191 ? 8.384 7.112 3.474 1.00 97.94 191 ILE A C 1
ATOM 1496 O O . ILE A 1 191 ? 8.253 7.163 2.255 1.00 97.94 191 ILE A O 1
ATOM 1500 N N . SER A 1 192 ? 8.691 5.989 4.110 1.00 98.12 192 SER A N 1
ATOM 1501 C CA . SER A 1 192 ? 8.655 4.669 3.483 1.00 98.12 192 SER A CA 1
ATOM 1502 C C . SER A 1 192 ? 7.354 3.993 3.881 1.00 98.12 192 SER A C 1
ATOM 1504 O O . SER A 1 192 ? 7.084 3.841 5.076 1.00 98.12 192 SER A O 1
ATOM 1506 N N . VAL A 1 193 ? 6.551 3.624 2.889 1.00 98.56 193 VAL A N 1
ATOM 1507 C CA . VAL A 1 193 ? 5.286 2.917 3.092 1.00 98.56 193 VAL A CA 1
ATOM 1508 C C . VAL A 1 193 ? 5.448 1.503 2.563 1.00 98.56 193 VAL A C 1
ATOM 1510 O O . VAL A 1 193 ? 5.731 1.330 1.384 1.00 98.56 193 VAL A O 1
ATOM 1513 N N . GLY A 1 194 ? 5.290 0.504 3.423 1.00 98.38 194 GLY A N 1
ATOM 1514 C CA . GLY A 1 194 ? 5.302 -0.911 3.081 1.00 98.38 194 GLY A CA 1
ATOM 1515 C C . GLY A 1 194 ? 3.911 -1.519 3.188 1.00 98.38 194 GLY A C 1
ATOM 1516 O O . GLY A 1 194 ? 3.193 -1.250 4.148 1.00 98.38 194 GLY A O 1
ATOM 1517 N N . ILE A 1 195 ? 3.539 -2.354 2.223 1.00 98.56 195 ILE A N 1
ATOM 1518 C CA . ILE A 1 195 ? 2.298 -3.126 2.220 1.00 98.56 195 ILE A CA 1
ATOM 1519 C C . ILE A 1 195 ? 2.635 -4.587 1.933 1.00 98.56 195 ILE A C 1
ATOM 1521 O O . ILE A 1 195 ? 3.348 -4.898 0.978 1.00 98.56 195 ILE A O 1
ATOM 1525 N N . GLY A 1 196 ? 2.112 -5.480 2.770 1.00 97.44 196 GLY A N 1
ATOM 1526 C CA . GLY A 1 196 ? 2.149 -6.924 2.564 1.00 97.44 196 GLY A CA 1
ATOM 1527 C C . GLY A 1 196 ? 0.733 -7.479 2.577 1.00 97.44 196 GLY A C 1
ATOM 1528 O O . GLY A 1 196 ? -0.010 -7.221 3.523 1.00 97.44 196 GLY A O 1
ATOM 1529 N N . VAL A 1 197 ? 0.348 -8.215 1.533 1.00 97.19 197 VAL A N 1
ATOM 1530 C CA . VAL A 1 197 ? -0.983 -8.827 1.417 1.00 97.19 197 VAL A CA 1
ATOM 1531 C C . VAL A 1 197 ? -0.886 -10.245 0.878 1.00 97.19 197 VAL A C 1
ATOM 1533 O O . VAL A 1 197 ? -0.129 -10.529 -0.052 1.00 97.19 197 VAL A O 1
ATOM 1536 N N . ASN A 1 198 ? -1.699 -11.127 1.448 1.00 96.44 198 ASN A N 1
ATOM 1537 C CA . ASN A 1 198 ? -1.837 -12.501 1.014 1.00 96.44 198 ASN A CA 1
ATOM 1538 C C . ASN A 1 198 ? -2.744 -12.575 -0.217 1.00 96.44 198 ASN A C 1
ATOM 1540 O O . ASN A 1 198 ? -3.966 -12.473 -0.095 1.00 96.44 198 ASN A O 1
ATOM 1544 N N . VAL A 1 199 ? -2.163 -12.744 -1.408 1.00 96.62 199 VAL A N 1
ATOM 1545 C CA . VAL A 1 199 ? -2.926 -12.772 -2.668 1.00 96.62 199 VAL A CA 1
ATOM 1546 C C . VAL A 1 199 ? -3.245 -14.205 -3.067 1.00 96.62 199 VAL A C 1
ATOM 1548 O O . VAL A 1 199 ? -4.421 -14.539 -3.197 1.00 96.62 199 VAL A O 1
ATOM 1551 N N . ASP A 1 200 ? -2.221 -15.055 -3.173 1.00 94.56 200 ASP A N 1
ATOM 1552 C CA . ASP A 1 200 ? -2.352 -16.451 -3.618 1.00 94.56 200 ASP A CA 1
ATOM 1553 C C . ASP A 1 200 ? -1.761 -17.477 -2.627 1.00 94.56 200 ASP A C 1
ATOM 1555 O O . ASP A 1 200 ? -1.736 -18.677 -2.881 1.00 94.56 200 ASP A O 1
ATOM 1559 N N . ASN A 1 201 ? -1.332 -17.029 -1.444 1.00 89.12 201 ASN A N 1
ATOM 1560 C CA . ASN A 1 201 ? -0.749 -17.876 -0.401 1.00 89.12 201 ASN A CA 1
ATOM 1561 C C . ASN A 1 201 ? -1.770 -18.268 0.686 1.00 89.12 201 ASN A C 1
ATOM 1563 O O . ASN A 1 201 ? -2.119 -17.467 1.545 1.00 89.12 201 ASN A O 1
ATOM 1567 N N . ARG A 1 202 ? -2.198 -19.535 0.719 1.00 76.94 202 ARG A N 1
ATOM 1568 C CA . ARG A 1 202 ? -3.201 -20.050 1.689 1.00 76.94 202 ARG A CA 1
ATOM 1569 C C . ARG A 1 202 ? -2.676 -20.305 3.113 1.00 76.94 202 ARG A C 1
ATOM 1571 O O . ARG A 1 202 ? -3.336 -20.934 3.936 1.00 76.94 202 ARG A O 1
ATOM 1578 N N . ARG A 1 203 ? -1.425 -19.940 3.387 1.00 76.31 203 ARG A N 1
ATOM 1579 C CA . ARG A 1 203 ? -0.771 -20.061 4.698 1.00 76.31 203 ARG A CA 1
ATOM 1580 C C . ARG A 1 203 ? 0.043 -18.785 4.949 1.00 76.31 203 ARG A C 1
ATOM 1582 O O . ARG A 1 203 ? 0.508 -18.203 3.969 1.00 76.31 203 ARG A O 1
ATOM 1589 N N . PRO A 1 204 ? 0.234 -18.348 6.211 1.00 67.62 204 PRO A N 1
ATOM 1590 C CA . PRO A 1 204 ? -0.329 -18.918 7.444 1.00 67.62 204 PRO A CA 1
ATOM 1591 C C . PRO A 1 204 ? -1.825 -18.606 7.660 1.00 67.62 204 PRO A C 1
ATOM 1593 O O . PRO A 1 204 ? -2.445 -19.229 8.517 1.00 67.62 204 PRO A O 1
ATOM 1596 N N . THR A 1 205 ? -2.411 -17.675 6.898 1.00 78.50 205 THR A N 1
ATOM 1597 C CA . THR A 1 205 ? -3.835 -17.284 6.970 1.00 78.50 205 THR A CA 1
ATOM 1598 C C . THR A 1 205 ? -4.512 -17.352 5.589 1.00 78.50 205 THR A C 1
ATOM 1600 O O . THR A 1 205 ? -3.923 -17.869 4.643 1.00 78.50 205 THR A O 1
ATOM 1603 N N . THR A 1 206 ? -5.749 -16.845 5.478 1.00 87.62 206 THR A N 1
ATOM 1604 C CA . THR A 1 206 ? -6.505 -16.724 4.215 1.00 87.62 206 THR A CA 1
ATOM 1605 C C . THR A 1 206 ? -5.801 -15.807 3.207 1.00 87.62 206 THR A C 1
ATOM 1607 O O . THR A 1 206 ? -5.088 -14.875 3.598 1.00 87.62 206 THR A O 1
ATOM 1610 N N . CYS A 1 207 ? -6.070 -16.014 1.914 1.00 94.12 207 CYS A N 1
ATOM 1611 C CA . CYS A 1 207 ? -5.680 -15.093 0.840 1.00 94.12 207 CYS A CA 1
ATOM 1612 C C . CYS A 1 207 ? -6.868 -14.613 -0.010 1.00 94.12 207 CYS A C 1
ATOM 1614 O O . CYS A 1 207 ? -7.972 -15.161 0.064 1.00 94.12 207 CYS A O 1
ATOM 1616 N N . LEU A 1 208 ? -6.638 -13.575 -0.822 1.00 96.56 208 LEU A N 1
ATOM 1617 C CA . LEU A 1 208 ? -7.665 -12.974 -1.681 1.00 96.56 208 LEU A CA 1
ATOM 1618 C C . LEU A 1 208 ? -8.221 -13.965 -2.717 1.00 96.56 208 LEU A C 1
ATOM 1620 O O . LEU A 1 208 ? -9.438 -14.064 -2.871 1.00 96.56 208 LEU A O 1
ATOM 1624 N N . ASN A 1 209 ? -7.354 -14.715 -3.408 1.00 96.25 209 ASN A N 1
ATOM 1625 C CA . ASN A 1 209 ? -7.774 -15.642 -4.465 1.00 96.25 209 ASN A CA 1
ATOM 1626 C C . ASN A 1 209 ? -8.526 -16.861 -3.932 1.00 96.25 209 ASN A C 1
ATOM 1628 O O . ASN A 1 209 ? -9.446 -17.335 -4.593 1.00 96.25 209 ASN A O 1
ATOM 1632 N N . GLU A 1 210 ? -8.178 -17.354 -2.742 1.00 93.62 210 GLU A N 1
ATOM 1633 C CA . GLU A 1 210 ? -8.942 -18.413 -2.078 1.00 93.62 210 GLU A CA 1
ATOM 1634 C C . GLU A 1 210 ? -10.372 -17.948 -1.809 1.00 93.62 210 GLU A C 1
ATOM 1636 O O . GLU A 1 210 ? -11.324 -18.612 -2.217 1.00 93.62 210 GLU A O 1
ATOM 1641 N N . ARG A 1 211 ? -10.534 -16.750 -1.233 1.00 94.50 211 ARG A N 1
ATOM 1642 C CA . ARG A 1 211 ? -11.867 -16.206 -0.973 1.00 94.50 211 ARG A CA 1
ATOM 1643 C C . ARG A 1 211 ? -12.645 -15.929 -2.257 1.00 94.50 211 ARG A C 1
ATOM 1645 O O . ARG A 1 211 ? -13.851 -16.152 -2.299 1.00 94.50 211 ARG A O 1
ATOM 1652 N N . LEU A 1 212 ? -11.979 -15.462 -3.310 1.00 95.38 212 LEU A N 1
ATOM 1653 C CA . LEU A 1 212 ? -12.621 -15.260 -4.606 1.00 95.38 212 LEU A CA 1
ATOM 1654 C C . LEU A 1 212 ? -13.148 -16.584 -5.182 1.00 95.38 212 LEU A C 1
ATOM 1656 O O . LEU A 1 212 ? -14.292 -16.640 -5.623 1.00 95.38 212 LEU A O 1
ATOM 1660 N N . GLN A 1 213 ? -12.356 -17.658 -5.115 1.00 93.75 213 GLN A N 1
ATOM 1661 C CA . GLN A 1 213 ? -12.747 -18.996 -5.583 1.00 93.75 213 GLN A CA 1
ATOM 1662 C C . GLN A 1 213 ? -13.944 -19.576 -4.811 1.00 93.75 213 GLN A C 1
ATOM 1664 O O . GLN A 1 213 ? -14.727 -20.332 -5.380 1.00 93.75 213 GLN A O 1
ATOM 1669 N N . GLU A 1 214 ? -14.125 -19.216 -3.538 1.00 93.75 214 GLU A N 1
ATOM 1670 C CA . GLU A 1 214 ? -15.311 -19.601 -2.758 1.00 93.75 214 GLU A CA 1
ATOM 1671 C C . GLU A 1 214 ? -16.590 -18.880 -3.211 1.00 93.75 214 GLU A C 1
ATOM 1673 O O . GLU A 1 214 ? -17.691 -19.398 -3.026 1.00 93.75 214 GLU A O 1
ATOM 1678 N N . LEU A 1 215 ? -16.458 -17.678 -3.779 1.00 94.00 215 LEU A N 1
ATOM 1679 C CA . LEU A 1 215 ? -17.582 -16.816 -4.152 1.00 94.00 215 LEU A CA 1
ATOM 1680 C C . LEU A 1 215 ? -17.970 -16.928 -5.631 1.00 94.00 215 LEU A C 1
ATOM 1682 O O . LEU A 1 215 ? -19.081 -16.544 -5.996 1.00 94.00 215 LEU A O 1
ATOM 1686 N N . THR A 1 216 ? -17.078 -17.415 -6.496 1.00 93.44 216 THR A N 1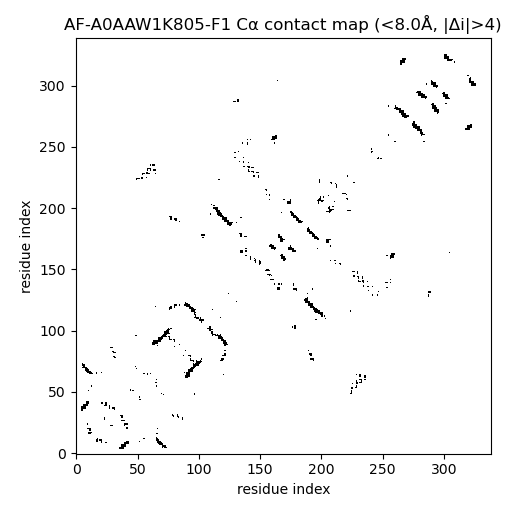
ATOM 1687 C CA . THR A 1 216 ? -17.335 -17.521 -7.938 1.00 93.44 216 THR A CA 1
ATOM 1688 C C . THR A 1 216 ? -16.674 -18.736 -8.581 1.00 93.44 216 THR A C 1
ATOM 1690 O O . THR A 1 216 ? -15.592 -19.168 -8.198 1.00 93.44 216 THR A O 1
ATOM 1693 N N . SER A 1 217 ? -17.311 -19.260 -9.631 1.00 90.88 217 SER A N 1
ATOM 1694 C CA . SER A 1 217 ? -16.778 -20.335 -10.479 1.00 90.88 217 SER A CA 1
ATOM 1695 C C . SER A 1 217 ? -16.064 -19.818 -11.738 1.00 90.88 217 SER A C 1
ATOM 1697 O O . SER A 1 217 ? -15.782 -20.606 -12.636 1.00 90.88 217 SER A O 1
ATOM 1699 N N . SER A 1 218 ? -15.780 -18.511 -11.837 1.00 87.12 218 SER A N 1
ATOM 1700 C CA . SER A 1 218 ? -15.209 -17.885 -13.045 1.00 87.12 218 SER A CA 1
ATOM 1701 C C . SER A 1 218 ? -13.785 -18.339 -13.388 1.00 87.12 218 SER A C 1
ATOM 1703 O O . SER A 1 218 ? -13.317 -18.079 -14.494 1.00 87.12 218 SER A O 1
ATOM 1705 N N . GLY A 1 219 ? -13.075 -18.973 -12.447 1.00 90.25 219 GLY A N 1
ATOM 1706 C CA . GLY A 1 219 ? -11.656 -19.316 -12.592 1.00 90.25 219 GLY A CA 1
ATOM 1707 C C . GLY A 1 219 ? -10.726 -18.096 -12.636 1.00 90.25 219 GLY A C 1
ATOM 1708 O O . GLY A 1 219 ? -9.525 -18.255 -12.842 1.00 90.25 219 GLY A O 1
ATOM 1709 N N . PHE A 1 220 ? -11.263 -16.886 -12.446 1.00 94.12 220 PHE A N 1
ATOM 1710 C CA . PHE A 1 220 ? -10.483 -15.657 -12.412 1.00 94.12 220 PHE A CA 1
ATOM 1711 C C . PHE A 1 220 ? -9.556 -15.644 -11.193 1.00 94.12 220 PHE A C 1
ATOM 1713 O O . PHE A 1 220 ? -9.945 -16.052 -10.098 1.00 94.12 220 PHE A O 1
ATOM 1720 N N . GLN A 1 221 ? -8.344 -15.127 -11.379 1.00 94.62 221 GLN A N 1
ATOM 1721 C CA . GLN A 1 221 ? -7.378 -14.918 -10.308 1.00 94.62 221 GLN A CA 1
ATOM 1722 C C . GLN A 1 221 ? -6.915 -13.468 -10.311 1.00 94.62 221 GLN A C 1
ATOM 1724 O O . GLN A 1 221 ? -6.501 -12.939 -11.344 1.00 94.62 221 GLN A O 1
ATOM 1729 N N . LEU A 1 222 ? -6.960 -12.844 -9.139 1.00 96.88 222 LEU A N 1
ATOM 1730 C CA . LEU A 1 222 ? -6.333 -11.557 -8.901 1.00 96.88 222 LEU A CA 1
ATOM 1731 C C . LEU A 1 222 ? -4.822 -11.727 -9.035 1.00 96.88 222 LEU A C 1
ATOM 1733 O O . LEU A 1 222 ? -4.215 -12.579 -8.378 1.00 96.88 222 LEU A O 1
ATOM 1737 N N . ARG A 1 223 ? -4.223 -10.906 -9.895 1.00 96.56 223 ARG A N 1
ATOM 1738 C CA . ARG A 1 223 ? -2.780 -10.883 -10.122 1.00 96.56 223 ARG A CA 1
ATOM 1739 C C . ARG A 1 223 ? -2.135 -9.737 -9.359 1.00 96.56 223 ARG A C 1
ATOM 1741 O O . ARG A 1 223 ? -2.735 -8.680 -9.170 1.00 96.56 223 ARG A O 1
ATOM 1748 N N . ARG A 1 224 ? -0.894 -9.948 -8.927 1.00 97.38 224 ARG A N 1
ATOM 1749 C CA . ARG A 1 224 ? -0.143 -9.001 -8.088 1.00 97.38 224 ARG A CA 1
ATOM 1750 C C . ARG A 1 224 ? 0.114 -7.682 -8.816 1.00 97.38 224 ARG A C 1
ATOM 1752 O O . ARG A 1 224 ? 0.045 -6.624 -8.204 1.00 97.38 224 ARG A O 1
ATOM 1759 N N . GLU A 1 225 ? 0.346 -7.754 -10.119 1.00 97.69 225 GLU A N 1
ATOM 1760 C CA . GLU A 1 225 ? 0.569 -6.633 -11.030 1.00 97.69 225 GLU A CA 1
ATOM 1761 C C . GLU A 1 225 ? -0.682 -5.758 -11.173 1.00 97.69 225 GLU A C 1
ATOM 1763 O O . GLU A 1 225 ? -0.598 -4.530 -11.107 1.00 97.69 225 GLU A O 1
ATOM 1768 N N . ASP A 1 226 ? -1.850 -6.391 -11.320 1.00 98.00 226 ASP A N 1
ATOM 1769 C CA . ASP A 1 226 ? -3.137 -5.702 -11.460 1.00 98.00 226 ASP A CA 1
ATOM 1770 C C . ASP A 1 226 ? -3.514 -5.011 -10.143 1.00 98.00 226 ASP A C 1
ATOM 1772 O O . ASP A 1 226 ? -3.923 -3.852 -10.137 1.00 98.00 226 ASP A O 1
ATOM 1776 N N . ILE A 1 227 ? -3.305 -5.697 -9.010 1.00 98.69 227 ILE A N 1
ATOM 1777 C CA . ILE A 1 227 ? -3.516 -5.114 -7.680 1.00 98.69 227 ILE A CA 1
ATOM 1778 C C . ILE A 1 227 ? -2.572 -3.929 -7.460 1.00 98.69 227 ILE A C 1
ATOM 1780 O O . ILE A 1 227 ? -3.022 -2.878 -7.013 1.00 98.69 227 ILE A O 1
ATOM 1784 N N . LEU A 1 228 ? -1.276 -4.072 -7.763 1.00 98.81 228 LEU A N 1
ATOM 1785 C CA . LEU A 1 228 ? -0.289 -3.021 -7.510 1.00 98.81 228 LEU A CA 1
ATOM 1786 C C . LEU A 1 228 ? -0.522 -1.782 -8.383 1.00 98.81 228 LEU A C 1
ATOM 1788 O O . LEU A 1 228 ? -0.432 -0.659 -7.888 1.00 98.81 228 LEU A O 1
ATOM 1792 N N . SER A 1 229 ? -0.826 -1.972 -9.669 1.00 98.69 229 SER A N 1
ATOM 1793 C CA . SER A 1 229 ? -1.126 -0.859 -10.578 1.00 98.69 229 SER A CA 1
ATOM 1794 C C . SER A 1 229 ? -2.398 -0.127 -10.152 1.00 98.69 229 SER A C 1
ATOM 1796 O O . SER A 1 229 ? -2.349 1.084 -9.942 1.00 98.69 229 SER A O 1
ATOM 1798 N N . CYS A 1 230 ? -3.492 -0.852 -9.898 1.00 98.75 230 CYS A N 1
ATOM 1799 C CA . CYS A 1 230 ? -4.744 -0.260 -9.428 1.00 98.75 230 CYS A CA 1
ATOM 1800 C C . CYS A 1 230 ? -4.587 0.418 -8.053 1.00 98.75 230 CYS A C 1
ATOM 1802 O O . CYS A 1 230 ? -5.117 1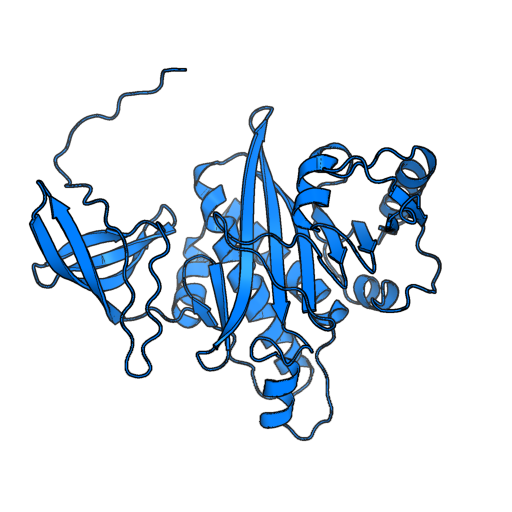.509 -7.835 1.00 98.75 230 CYS A O 1
ATOM 1804 N N . PHE A 1 231 ? -3.794 -0.163 -7.142 1.00 98.88 231 PHE A N 1
ATOM 1805 C CA . PHE A 1 231 ? -3.440 0.468 -5.867 1.00 98.88 231 PHE A CA 1
ATOM 1806 C C . PHE A 1 231 ? -2.817 1.846 -6.081 1.00 98.88 231 PHE A C 1
ATOM 1808 O O . PHE A 1 231 ? -3.257 2.804 -5.450 1.00 98.88 231 PHE A O 1
ATOM 1815 N N . PHE A 1 232 ? -1.824 1.976 -6.967 1.00 98.88 232 PHE A N 1
ATOM 1816 C CA . PHE A 1 232 ? -1.176 3.267 -7.196 1.00 98.88 232 PHE A CA 1
ATOM 1817 C C . PHE A 1 232 ? -2.108 4.295 -7.838 1.00 98.88 232 PHE A C 1
ATOM 1819 O O . PHE A 1 232 ? -2.016 5.470 -7.490 1.00 98.88 232 PHE A O 1
ATOM 1826 N N . GLU A 1 233 ? -3.040 3.882 -8.698 1.00 98.50 233 GLU A N 1
ATOM 1827 C CA . GLU A 1 233 ? -4.063 4.780 -9.255 1.00 98.50 233 GLU A CA 1
ATOM 1828 C C . GLU A 1 233 ? -4.981 5.355 -8.167 1.00 98.50 233 GLU A C 1
ATOM 1830 O O . GLU A 1 233 ? -5.195 6.572 -8.093 1.00 98.50 233 GLU A O 1
ATOM 1835 N N . LYS A 1 234 ? -5.492 4.491 -7.277 1.00 98.75 234 LYS A N 1
ATOM 1836 C CA . LYS A 1 234 ? -6.324 4.923 -6.144 1.00 98.75 234 LYS A CA 1
ATOM 1837 C C . LYS A 1 234 ? -5.511 5.739 -5.140 1.00 98.75 234 LYS A C 1
ATOM 1839 O O . LYS A 1 234 ? -5.978 6.777 -4.676 1.00 98.75 234 LYS A O 1
ATOM 1844 N N . PHE A 1 235 ? -4.281 5.316 -4.844 1.00 98.81 235 PHE A N 1
ATOM 1845 C CA . PHE A 1 235 ? -3.393 6.005 -3.912 1.00 98.81 235 PHE A CA 1
ATOM 1846 C C . PHE A 1 235 ? -3.027 7.401 -4.407 1.00 98.81 235 PHE A C 1
ATOM 1848 O O . PHE A 1 235 ? -3.099 8.335 -3.622 1.00 98.81 235 PHE A O 1
ATOM 1855 N N . GLU A 1 236 ? -2.679 7.575 -5.685 1.00 98.69 236 GLU A N 1
ATOM 1856 C CA . GLU A 1 236 ? -2.344 8.890 -6.244 1.00 98.69 236 GLU A CA 1
ATOM 1857 C C . GLU A 1 236 ? -3.525 9.864 -6.116 1.00 98.69 236 GLU A C 1
ATOM 1859 O O . GLU A 1 236 ? -3.340 10.994 -5.664 1.00 98.69 236 GLU A O 1
ATOM 1864 N N . THR A 1 237 ? -4.739 9.382 -6.401 1.00 98.44 237 THR A N 1
ATOM 1865 C CA . THR A 1 237 ? -5.982 10.155 -6.264 1.00 98.44 237 THR A CA 1
ATOM 1866 C C . THR A 1 237 ? -6.255 10.546 -4.808 1.00 98.44 237 THR A C 1
ATOM 1868 O O . THR A 1 237 ? -6.497 11.713 -4.504 1.00 98.44 237 THR A O 1
ATOM 1871 N N . PHE A 1 238 ? -6.199 9.591 -3.877 1.00 98.62 238 PHE A N 1
ATOM 1872 C CA . PHE A 1 238 ? -6.454 9.859 -2.458 1.00 98.62 238 PHE A CA 1
ATOM 1873 C C . PHE A 1 238 ? -5.344 10.669 -1.792 1.00 98.62 238 PHE A C 1
ATOM 1875 O O . PHE A 1 238 ? -5.611 11.475 -0.901 1.00 98.62 238 PHE A O 1
ATOM 1882 N N . PHE A 1 239 ? -4.105 10.509 -2.245 1.00 98.31 239 PHE A N 1
ATOM 1883 C CA . PHE A 1 239 ? -2.992 11.330 -1.801 1.00 98.31 239 PHE A CA 1
ATOM 1884 C C . PHE A 1 239 ? -3.185 12.794 -2.216 1.00 98.31 239 PHE A C 1
ATOM 1886 O O . PHE A 1 239 ? -2.952 13.678 -1.394 1.00 98.31 239 PHE A O 1
ATOM 1893 N N . ASP A 1 240 ? -3.688 13.065 -3.427 1.00 98.00 240 ASP A N 1
ATOM 1894 C CA . ASP A 1 240 ? -4.038 14.430 -3.841 1.00 98.00 240 ASP A CA 1
ATOM 1895 C C . ASP A 1 240 ? -5.136 15.044 -2.975 1.00 98.00 240 ASP A C 1
ATOM 1897 O O . ASP A 1 240 ? -5.034 16.208 -2.579 1.00 98.00 240 ASP A O 1
ATOM 1901 N N . VAL A 1 241 ? -6.156 14.264 -2.612 1.00 98.12 241 VAL A N 1
ATOM 1902 C CA . VAL A 1 241 ? -7.183 14.714 -1.661 1.00 98.12 241 VAL A CA 1
ATOM 1903 C C . VAL A 1 241 ? -6.551 15.032 -0.305 1.00 98.12 241 VAL A C 1
ATOM 1905 O O . VAL A 1 241 ? -6.780 16.118 0.224 1.00 98.12 241 VAL A O 1
ATOM 1908 N N . LEU A 1 242 ? -5.689 14.155 0.221 1.00 96.88 242 LEU A N 1
ATOM 1909 C CA . LEU A 1 242 ? -5.023 14.365 1.509 1.00 96.88 242 LEU A CA 1
ATOM 1910 C C . LEU A 1 242 ? -4.220 15.672 1.541 1.00 96.88 242 LEU A C 1
ATOM 1912 O O . LEU A 1 242 ? -4.344 16.440 2.494 1.00 96.88 242 LEU A O 1
ATOM 1916 N N . ILE A 1 243 ? -3.400 15.935 0.520 1.00 96.38 243 ILE A N 1
ATOM 1917 C CA . ILE A 1 243 ? -2.520 17.115 0.508 1.00 96.38 243 ILE A CA 1
ATOM 1918 C C . ILE A 1 243 ? -3.265 18.422 0.211 1.00 96.38 243 ILE A C 1
ATOM 1920 O O . ILE A 1 243 ? -2.774 19.485 0.584 1.00 96.38 243 ILE A O 1
ATOM 1924 N N . THR A 1 244 ? -4.421 18.369 -0.463 1.00 96.19 244 THR A N 1
ATOM 1925 C CA . THR A 1 244 ? -5.185 19.572 -0.844 1.00 96.19 244 THR A CA 1
ATOM 1926 C C . THR A 1 244 ? -6.321 19.904 0.120 1.00 96.19 244 THR A C 1
ATOM 1928 O O . THR A 1 244 ? -6.610 21.078 0.336 1.00 96.19 244 THR A O 1
ATOM 1931 N N . GLN A 1 245 ? -6.969 18.889 0.692 1.00 95.44 245 GLN A N 1
ATOM 1932 C CA . GLN A 1 245 ? -8.215 19.017 1.457 1.00 95.44 245 GLN A CA 1
ATOM 1933 C C . GLN A 1 245 ? -8.144 18.357 2.844 1.00 95.44 245 GLN A C 1
ATOM 1935 O O . GLN A 1 245 ? -9.086 18.474 3.627 1.00 95.44 245 GLN A O 1
ATOM 1940 N N . GLY A 1 246 ? -7.040 17.682 3.179 1.00 93.62 246 GLY A N 1
ATOM 1941 C CA . GLY A 1 246 ? -6.927 16.890 4.401 1.00 93.62 246 GLY A CA 1
ATOM 1942 C C . GLY A 1 246 ? -7.684 15.561 4.311 1.00 93.62 246 GLY A C 1
ATOM 1943 O O . GLY A 1 246 ? -8.071 15.109 3.236 1.00 93.62 246 GLY A O 1
ATOM 1944 N N . PHE A 1 247 ? -7.877 14.902 5.457 1.00 93.81 247 PHE A N 1
ATOM 1945 C CA . PHE A 1 247 ? -8.496 13.571 5.506 1.00 93.81 247 PHE A CA 1
ATOM 1946 C C . PHE A 1 247 ? -10.032 13.595 5.508 1.00 93.81 247 PHE A C 1
ATOM 1948 O O . PHE A 1 247 ? -10.651 12.611 5.116 1.00 93.81 247 PHE A O 1
ATOM 1955 N N . HIS A 1 248 ? -10.647 14.721 5.886 1.00 93.81 248 HIS A N 1
ATOM 1956 C CA . HIS A 1 248 ? -12.098 14.843 6.067 1.00 93.81 248 HIS A CA 1
ATOM 1957 C C . HIS A 1 248 ? -12.946 14.325 4.884 1.00 93.81 248 HIS A C 1
ATOM 1959 O O . HIS A 1 248 ? -13.871 13.553 5.129 1.00 93.81 248 HIS A O 1
ATOM 1965 N N . PRO A 1 249 ? -12.622 14.611 3.601 1.00 96.50 249 PRO A N 1
ATOM 1966 C CA . PRO A 1 249 ? -13.407 14.092 2.472 1.00 96.50 249 PRO A CA 1
ATOM 1967 C C . PRO A 1 249 ? -13.404 12.560 2.335 1.00 96.50 249 PRO A C 1
ATOM 1969 O O . PRO A 1 249 ? -14.223 12.010 1.606 1.00 96.50 249 PRO A O 1
ATOM 1972 N N . MET A 1 250 ? -12.473 11.869 2.998 1.00 96.38 250 MET A N 1
ATOM 1973 C CA . MET A 1 250 ? -12.332 10.411 2.971 1.00 96.38 250 MET A CA 1
ATOM 1974 C C . MET A 1 250 ? -12.844 9.736 4.252 1.00 96.38 250 MET A C 1
ATOM 1976 O O . MET A 1 250 ? -12.865 8.507 4.310 1.00 96.38 250 MET A O 1
ATOM 1980 N N . GLU A 1 251 ? -13.267 10.495 5.270 1.00 94.00 251 GLU A N 1
ATOM 1981 C CA . GLU A 1 251 ? -13.683 9.942 6.568 1.00 94.00 251 GLU A CA 1
ATOM 1982 C C . GLU A 1 251 ? -14.897 9.024 6.451 1.00 94.00 251 GLU A C 1
ATOM 1984 O O . GLU A 1 251 ? -14.887 7.925 7.001 1.00 94.00 251 GLU A O 1
ATOM 1989 N N . GLU A 1 252 ? -15.921 9.432 5.699 1.00 95.00 252 GLU A N 1
ATOM 1990 C CA . GLU A 1 252 ? -17.120 8.613 5.514 1.00 95.00 252 GLU A CA 1
ATOM 1991 C C . GLU A 1 252 ? -16.776 7.269 4.858 1.00 95.00 252 GLU A C 1
ATOM 1993 O O . GLU A 1 252 ? -17.159 6.212 5.363 1.00 95.00 252 GLU A O 1
ATOM 1998 N N . LEU A 1 253 ? -15.985 7.300 3.781 1.00 96.88 253 LEU A N 1
ATOM 1999 C CA . LEU A 1 253 ? -15.521 6.089 3.106 1.00 96.88 253 LEU A CA 1
ATOM 2000 C C . LEU A 1 253 ? -14.686 5.210 4.051 1.00 96.88 253 LEU A C 1
ATOM 2002 O O . LEU A 1 253 ? -14.848 3.988 4.073 1.00 96.88 253 LEU A O 1
ATOM 2006 N N . TYR A 1 254 ? -13.829 5.820 4.873 1.00 96.56 254 TYR A N 1
ATOM 2007 C CA . TYR A 1 254 ? -13.043 5.108 5.877 1.00 96.56 254 TYR A CA 1
ATOM 2008 C C . TYR A 1 254 ? -13.932 4.402 6.906 1.00 96.56 254 TYR A C 1
ATOM 2010 O O . TYR A 1 254 ? -13.747 3.209 7.151 1.00 96.56 254 TYR A O 1
ATOM 2018 N N . TYR A 1 255 ? -14.944 5.082 7.450 1.00 94.94 255 TYR A N 1
ATOM 2019 C CA . TYR A 1 255 ? -15.860 4.505 8.439 1.00 94.94 255 TYR A CA 1
ATOM 2020 C C . TYR A 1 255 ? -16.813 3.452 7.862 1.00 94.94 255 TYR A C 1
ATOM 2022 O O . TYR A 1 255 ? -17.229 2.542 8.578 1.00 94.94 255 TYR A O 1
ATOM 2030 N N . GLN A 1 256 ? -17.138 3.513 6.571 1.00 94.88 256 GLN A N 1
ATOM 2031 C CA . GLN A 1 256 ? -17.869 2.436 5.888 1.00 94.88 256 GLN A CA 1
ATOM 2032 C C . GLN A 1 256 ? -16.994 1.188 5.657 1.00 94.88 256 GLN A C 1
ATOM 2034 O O . GLN A 1 256 ? -17.497 0.065 5.516 1.00 94.88 256 GLN A O 1
ATOM 2039 N N . THR A 1 257 ? -15.673 1.373 5.634 1.00 95.94 257 THR A N 1
ATOM 2040 C CA . THR A 1 257 ? -14.698 0.328 5.298 1.00 95.94 257 THR A CA 1
ATOM 2041 C C . THR A 1 257 ? -14.041 -0.299 6.529 1.00 95.94 257 THR A C 1
ATOM 2043 O O . THR A 1 257 ? -13.595 -1.446 6.471 1.00 95.94 257 THR A O 1
ATOM 2046 N N . TRP A 1 258 ? -13.965 0.400 7.659 1.00 94.44 258 TRP A N 1
ATOM 2047 C CA . TRP A 1 258 ? -13.336 -0.140 8.863 1.00 94.44 258 TRP A CA 1
ATOM 2048 C C . TRP A 1 258 ? -14.225 -1.142 9.625 1.00 94.44 258 TRP A C 1
ATOM 2050 O O . TRP A 1 258 ? -15.414 -1.291 9.348 1.00 94.44 258 TRP A O 1
ATOM 2060 N N . LEU A 1 259 ? -13.654 -1.825 10.617 1.00 92.38 259 LEU A N 1
ATOM 2061 C CA . LEU A 1 259 ? -14.361 -2.803 11.456 1.00 92.38 259 LEU A CA 1
ATOM 2062 C C . LEU A 1 259 ? -14.899 -2.235 12.782 1.00 92.38 259 LEU A C 1
ATOM 2064 O O . LEU A 1 259 ? -15.431 -2.999 13.580 1.00 92.38 259 LEU A O 1
ATOM 2068 N N . HIS A 1 260 ? -14.750 -0.933 13.051 1.00 88.44 260 HIS A N 1
ATOM 2069 C CA . HIS A 1 260 ? -14.856 -0.404 14.420 1.00 88.44 260 HIS A CA 1
ATOM 2070 C C . HIS A 1 260 ? -16.144 0.351 14.765 1.00 88.44 260 HIS A C 1
ATOM 2072 O O . HIS A 1 260 ? -16.339 0.705 15.928 1.00 88.44 260 HIS A O 1
ATOM 2078 N N . SER A 1 261 ? -17.039 0.581 13.801 1.00 84.88 261 SER A N 1
ATOM 2079 C CA . SER A 1 261 ? -18.276 1.342 14.026 1.00 84.88 261 SER A CA 1
ATOM 2080 C C . SER A 1 261 ? -19.105 0.769 15.179 1.00 84.88 261 SER A C 1
ATOM 2082 O O . SER A 1 261 ? -19.558 -0.373 15.115 1.00 84.88 261 SER A O 1
ATOM 2084 N N . GLY A 1 262 ? -19.323 1.575 16.224 1.00 78.88 262 GLY A N 1
ATOM 2085 C CA . GLY A 1 262 ? -20.166 1.213 17.368 1.00 78.88 262 GLY A CA 1
ATOM 2086 C C . GLY A 1 262 ? -19.603 0.101 18.259 1.00 78.88 262 GLY A C 1
ATOM 2087 O O . GLY A 1 262 ? -20.325 -0.409 19.117 1.00 78.88 262 GLY A O 1
ATOM 2088 N N . GLN A 1 263 ? -18.336 -0.290 18.080 1.00 85.50 263 GLN A N 1
ATOM 2089 C CA . GLN A 1 263 ? -17.717 -1.307 18.925 1.00 85.50 263 GLN A CA 1
ATOM 2090 C C . GLN A 1 263 ? -17.560 -0.793 20.358 1.00 85.50 263 GLN A C 1
ATOM 2092 O O . GLN A 1 263 ? -17.011 0.285 20.591 1.00 85.50 263 GLN A O 1
ATOM 2097 N N . ARG A 1 264 ? -18.016 -1.596 21.324 1.00 84.19 264 ARG A N 1
ATOM 2098 C CA . ARG A 1 264 ? -17.754 -1.382 22.750 1.00 84.19 264 ARG A CA 1
ATOM 2099 C C . ARG A 1 264 ? -16.455 -2.082 23.121 1.00 84.19 264 ARG A C 1
ATOM 2101 O O . ARG A 1 264 ? -16.317 -3.279 22.883 1.00 84.19 264 ARG A O 1
ATOM 2108 N N . VAL A 1 265 ? -15.517 -1.345 23.698 1.00 82.56 265 VAL A N 1
ATOM 2109 C CA . VAL A 1 265 ? -14.198 -1.850 24.091 1.00 82.56 265 VAL A CA 1
ATOM 2110 C C . VAL A 1 265 ? -13.939 -1.529 25.556 1.00 82.56 265 VAL A C 1
ATOM 2112 O O . VAL A 1 265 ? -14.441 -0.536 26.084 1.00 82.56 265 VAL A O 1
ATOM 2115 N N . ILE A 1 266 ? -13.186 -2.403 26.220 1.00 80.50 266 ILE A N 1
ATOM 2116 C CA . ILE A 1 266 ? -12.772 -2.211 27.608 1.00 80.50 266 ILE A CA 1
ATOM 2117 C C . ILE A 1 266 ? -11.354 -1.664 27.580 1.00 80.50 266 ILE A C 1
ATOM 2119 O O . ILE A 1 266 ? -10.450 -2.267 26.999 1.00 80.50 266 ILE A O 1
ATOM 2123 N N . ILE A 1 267 ? -11.181 -0.514 28.205 1.00 77.12 267 ILE A N 1
ATOM 2124 C CA . ILE A 1 267 ? -9.888 0.107 28.428 1.00 77.12 267 ILE A CA 1
ATOM 2125 C C . ILE A 1 267 ? -9.443 -0.238 29.834 1.00 77.12 267 ILE A C 1
ATOM 2127 O O . ILE A 1 267 ? -10.211 -0.083 30.780 1.00 77.12 267 ILE A O 1
ATOM 2131 N N . GLN A 1 268 ? -8.189 -0.654 29.945 1.00 73.00 268 GLN A N 1
ATOM 2132 C CA . GLN A 1 268 ? -7.514 -0.835 31.219 1.00 73.00 268 GLN A CA 1
ATOM 2133 C C . GLN A 1 268 ? -6.607 0.357 31.469 1.00 73.00 268 GLN A C 1
ATOM 2135 O O . GLN A 1 268 ? -5.542 0.463 30.861 1.00 73.00 268 GLN A O 1
ATOM 2140 N N . ASP A 1 269 ? -7.032 1.240 32.365 1.00 67.94 269 ASP A N 1
ATOM 2141 C CA . ASP A 1 269 ? -6.172 2.298 32.877 1.00 67.94 269 ASP A CA 1
ATOM 2142 C C . ASP A 1 269 ? -5.455 1.790 34.131 1.00 67.94 269 ASP A C 1
ATOM 2144 O O . ASP A 1 269 ? -6.057 1.134 34.982 1.00 67.94 269 ASP A O 1
ATOM 2148 N N . THR A 1 270 ? -4.153 2.041 34.235 1.00 64.00 270 THR A N 1
ATOM 2149 C CA . THR A 1 270 ? -3.369 1.674 35.417 1.00 64.00 270 THR A CA 1
ATOM 2150 C C . THR A 1 270 ? -2.846 2.943 36.064 1.00 64.00 270 THR A C 1
ATOM 2152 O O . THR A 1 270 ? -1.810 3.470 35.666 1.00 64.00 270 THR A O 1
ATOM 2155 N N . CYS A 1 271 ? -3.541 3.397 37.102 1.00 58.00 271 CYS A N 1
ATOM 2156 C CA . CYS A 1 271 ? -3.122 4.519 37.934 1.00 58.00 271 CYS A CA 1
ATOM 2157 C C . CYS A 1 271 ? -2.684 3.987 39.305 1.00 58.00 271 CYS A C 1
ATOM 2159 O O . CYS A 1 271 ? -3.405 3.217 39.938 1.00 58.00 271 CYS A O 1
ATOM 2161 N N . ASP A 1 272 ? -1.477 4.347 39.751 1.00 56.34 272 ASP A N 1
ATOM 2162 C CA . ASP A 1 272 ? -0.918 3.965 41.061 1.00 56.34 272 ASP A CA 1
ATOM 2163 C C . ASP A 1 272 ? -0.985 2.455 41.388 1.00 56.34 272 ASP A C 1
ATOM 2165 O O . ASP A 1 272 ? -1.170 2.041 42.533 1.00 56.34 272 ASP A O 1
ATOM 2169 N N . GLY A 1 273 ? -0.832 1.601 40.369 1.00 66.06 273 GLY A N 1
ATOM 2170 C CA . GLY A 1 273 ? -0.861 0.141 40.516 1.00 66.06 273 GLY A CA 1
ATOM 2171 C C . GLY A 1 273 ? -2.259 -0.470 40.679 1.00 66.06 273 GLY A C 1
ATOM 2172 O O . GLY A 1 273 ? -2.361 -1.685 40.846 1.00 66.06 273 GLY A O 1
ATOM 2173 N N . GLN A 1 274 ? -3.324 0.333 40.601 1.00 58.97 274 GLN A N 1
ATOM 2174 C CA . GLN A 1 274 ? -4.702 -0.140 40.489 1.00 58.97 274 GLN A CA 1
ATOM 2175 C C . GLN A 1 274 ? -5.140 -0.112 39.024 1.00 58.97 274 GLN A C 1
ATOM 2177 O O . GLN A 1 274 ? -4.945 0.884 38.329 1.00 58.97 274 GLN A O 1
ATOM 2182 N N . THR A 1 275 ? -5.726 -1.215 38.558 1.00 69.69 275 THR A N 1
ATOM 2183 C CA . THR A 1 275 ? -6.309 -1.310 37.217 1.00 69.69 275 THR A CA 1
ATOM 2184 C C . THR A 1 275 ? -7.788 -0.955 37.290 1.00 69.69 275 THR A C 1
ATOM 2186 O O . THR A 1 275 ? -8.542 -1.619 38.003 1.00 69.69 275 THR A O 1
ATOM 2189 N N . LEU A 1 276 ? -8.189 0.087 36.567 1.00 72.81 276 LEU A N 1
ATOM 2190 C CA . LEU A 1 276 ? -9.583 0.466 36.387 1.00 72.81 276 LEU A CA 1
ATOM 2191 C C . LEU A 1 276 ? -10.024 0.082 34.975 1.00 72.81 276 LEU A C 1
ATOM 2193 O O . LEU A 1 276 ? -9.433 0.523 33.988 1.00 72.81 276 LEU A O 1
ATOM 2197 N N . ASP A 1 277 ? -11.079 -0.725 34.905 1.00 79.88 277 ASP A N 1
ATOM 2198 C CA . ASP A 1 277 ? -11.730 -1.076 33.650 1.00 79.88 277 ASP A CA 1
ATOM 2199 C C . ASP A 1 277 ? -12.804 -0.029 33.331 1.00 79.88 277 ASP A C 1
ATOM 2201 O O . ASP A 1 277 ? -13.776 0.127 34.075 1.00 79.88 277 ASP A O 1
ATOM 2205 N N . SER A 1 278 ? -12.653 0.648 32.197 1.00 78.44 278 SER A N 1
ATOM 2206 C CA . SER A 1 278 ? -13.645 1.583 31.663 1.00 78.44 278 SER A CA 1
ATOM 2207 C C . SER A 1 278 ? -14.192 1.053 30.347 1.00 78.44 278 SER A C 1
ATOM 2209 O O . SER A 1 278 ? -13.434 0.697 29.444 1.00 78.44 278 SER A O 1
ATOM 2211 N N . VAL A 1 279 ? -15.518 1.003 30.218 1.00 84.31 279 VAL A N 1
ATOM 2212 C CA . VAL A 1 279 ? -16.165 0.627 28.958 1.00 84.31 279 VAL A CA 1
ATOM 2213 C C . VAL A 1 279 ? -16.405 1.880 28.132 1.00 84.31 279 VAL A C 1
ATOM 2215 O O . VAL A 1 279 ? -17.033 2.830 28.599 1.00 84.31 279 VAL A O 1
ATOM 2218 N N . VAL A 1 280 ? -15.927 1.865 26.891 1.00 85.62 280 VAL A N 1
ATOM 2219 C CA . VAL A 1 280 ? -16.134 2.954 25.934 1.00 85.62 280 VAL A CA 1
ATOM 2220 C C . VAL A 1 280 ? -16.683 2.418 24.624 1.00 85.62 280 VAL A C 1
ATOM 2222 O O . VAL A 1 280 ? -16.503 1.250 24.282 1.00 85.62 280 VAL A O 1
ATOM 2225 N N . THR A 1 281 ? -17.335 3.286 23.864 1.00 89.44 281 THR A N 1
ATOM 2226 C CA . THR A 1 281 ? -17.851 2.989 22.527 1.00 89.44 281 THR A CA 1
ATOM 2227 C C . THR A 1 281 ? -17.068 3.786 21.494 1.00 89.44 281 THR A C 1
ATOM 2229 O O . THR A 1 281 ? -17.018 5.011 21.590 1.00 89.44 281 THR A O 1
ATOM 2232 N N . ILE A 1 282 ? -16.478 3.116 20.502 1.00 89.56 282 ILE A N 1
ATOM 2233 C CA . ILE A 1 282 ? -15.755 3.774 19.406 1.00 89.56 282 ILE A CA 1
ATOM 2234 C C . ILE A 1 282 ? -16.727 4.626 18.579 1.00 89.56 282 ILE A C 1
ATOM 2236 O O . ILE A 1 282 ? -17.751 4.130 18.103 1.00 89.56 282 ILE A O 1
ATOM 2240 N N . GLN A 1 283 ? -16.386 5.903 18.402 1.00 90.50 283 GLN A N 1
ATOM 2241 C CA . GLN A 1 283 ? -17.183 6.896 17.674 1.00 90.50 283 GLN A CA 1
ATOM 2242 C C . GLN A 1 283 ? -16.557 7.298 16.335 1.00 90.50 283 GLN A C 1
ATOM 2244 O O . GLN A 1 283 ? -17.276 7.694 15.424 1.00 90.50 283 GLN A O 1
ATOM 2249 N N . GLY A 1 284 ? -15.232 7.215 16.198 1.00 90.88 284 GLY A N 1
ATOM 2250 C CA . GLY A 1 284 ? -14.550 7.683 14.993 1.00 90.88 284 GLY A CA 1
ATOM 2251 C C . GLY A 1 284 ? -13.051 7.850 15.195 1.00 90.88 284 GLY A C 1
ATOM 2252 O O . GLY A 1 284 ? -12.442 7.173 16.025 1.00 90.88 284 GLY A O 1
ATOM 2253 N N . LEU A 1 285 ? -12.475 8.777 14.438 1.00 90.06 285 LEU A N 1
ATOM 2254 C CA . LEU A 1 285 ? -11.108 9.251 14.582 1.00 90.06 285 LEU A CA 1
ATOM 2255 C C . LEU A 1 285 ? -11.081 10.685 15.117 1.00 90.06 285 LEU A C 1
ATOM 2257 O O . LEU A 1 285 ? -11.987 11.477 14.861 1.00 90.06 285 LEU A O 1
ATOM 2261 N N . THR A 1 286 ? -10.019 11.029 15.838 1.00 87.38 286 THR A N 1
ATOM 2262 C CA . THR A 1 286 ? -9.677 12.420 16.149 1.00 87.38 286 THR A CA 1
ATOM 2263 C C . THR A 1 286 ? -9.003 13.085 14.947 1.00 87.38 286 THR A C 1
ATOM 2265 O O . THR A 1 286 ? -8.574 12.414 14.007 1.00 87.38 286 THR A O 1
ATOM 2268 N N . SER A 1 287 ? -8.844 14.412 14.976 1.00 80.94 287 SER A N 1
ATOM 2269 C CA . SER A 1 287 ? -8.157 15.160 13.907 1.00 80.94 287 SER A CA 1
ATOM 2270 C C . SER A 1 287 ? -6.688 14.754 13.718 1.00 80.94 287 SER A C 1
ATOM 2272 O O . SER A 1 287 ? -6.134 14.930 12.634 1.00 80.94 287 SER A O 1
ATOM 2274 N N . SER A 1 288 ? -6.072 14.180 14.755 1.00 78.88 288 SER A N 1
ATOM 2275 C CA . SER A 1 288 ? -4.719 13.611 14.729 1.00 78.88 288 SER A CA 1
ATOM 2276 C C . SER A 1 288 ? -4.683 12.173 14.194 1.00 78.88 288 SER A C 1
ATOM 2278 O O . SER A 1 288 ? -3.605 11.605 14.016 1.00 78.88 288 SER A O 1
ATOM 2280 N N . GLY A 1 289 ? -5.847 11.569 13.940 1.00 84.31 289 GLY A N 1
ATOM 2281 C CA . GLY A 1 289 ? -5.978 10.209 13.436 1.00 84.31 289 GLY A CA 1
ATOM 2282 C C . GLY A 1 289 ? -5.965 9.120 14.510 1.00 84.31 289 GLY A C 1
ATOM 2283 O O . GLY A 1 289 ? -5.762 7.958 14.164 1.00 84.31 289 GLY A O 1
ATOM 2284 N N . TYR A 1 290 ? -6.158 9.442 15.789 1.00 87.50 290 TYR A N 1
ATOM 2285 C CA . TYR A 1 290 ? -6.308 8.444 16.858 1.00 87.50 290 TYR A CA 1
ATOM 2286 C C . TYR A 1 290 ? -7.760 7.983 16.985 1.00 87.50 290 TYR A C 1
ATOM 2288 O O . TYR A 1 290 ? -8.650 8.648 16.464 1.00 87.50 290 TYR A O 1
ATOM 2296 N N . LEU A 1 291 ? -8.029 6.856 17.655 1.00 88.62 291 LEU A N 1
ATOM 2297 C CA . LEU A 1 291 ? -9.418 6.437 17.875 1.00 88.62 291 LEU A CA 1
ATOM 2298 C C . LEU A 1 291 ? -10.093 7.380 18.871 1.00 88.62 291 LEU A C 1
ATOM 2300 O O . LEU A 1 291 ? -9.582 7.601 19.963 1.00 88.62 291 LEU A O 1
ATOM 2304 N N . MET A 1 292 ? -11.264 7.886 18.506 1.00 89.56 292 MET A N 1
ATOM 2305 C CA . MET A 1 292 ? -12.147 8.626 19.396 1.00 89.56 292 MET A CA 1
ATOM 2306 C C . MET A 1 292 ? -13.192 7.668 19.963 1.00 89.56 292 MET A C 1
ATOM 2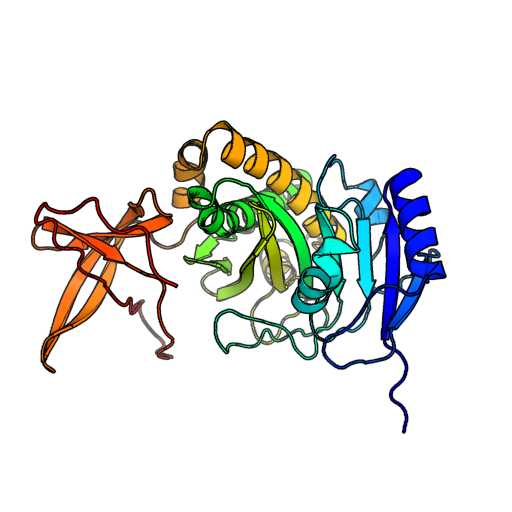308 O O . MET A 1 292 ? -13.900 7.001 19.200 1.00 89.56 292 MET A O 1
ATOM 2312 N N . ALA A 1 293 ? -13.321 7.619 21.285 1.00 89.06 293 ALA A N 1
ATOM 2313 C CA . ALA A 1 293 ? -14.331 6.815 21.958 1.00 89.06 293 ALA A CA 1
ATOM 2314 C C . ALA A 1 293 ? -15.092 7.623 23.017 1.00 89.06 293 ALA A C 1
ATOM 2316 O O . ALA A 1 293 ? -14.604 8.633 23.518 1.00 89.06 293 ALA A O 1
ATOM 2317 N N . LEU A 1 294 ? -16.312 7.184 23.323 1.00 89.19 294 LEU A N 1
ATOM 2318 C CA . LEU A 1 294 ? -17.199 7.783 24.319 1.00 89.19 294 LEU A CA 1
ATOM 2319 C C . LEU A 1 294 ? -17.441 6.780 25.448 1.00 89.19 294 LEU A C 1
ATOM 2321 O O . LEU A 1 294 ? -17.935 5.679 25.190 1.00 89.19 294 LEU A O 1
ATOM 2325 N N . GLY A 1 295 ? -17.088 7.151 26.675 1.00 87.44 295 GLY A N 1
ATOM 2326 C CA . GLY A 1 295 ? -17.368 6.375 27.877 1.00 87.44 295 GLY A CA 1
ATOM 2327 C C . GLY A 1 295 ? -18.847 6.357 28.239 1.00 87.44 295 GLY A C 1
ATOM 2328 O O . GLY A 1 295 ? -19.610 7.253 27.874 1.00 87.44 295 GLY A O 1
ATOM 2329 N N . ASP A 1 296 ? -19.254 5.333 28.991 1.00 86.38 296 ASP A N 1
ATOM 2330 C CA . ASP A 1 296 ? -20.615 5.249 29.543 1.00 86.38 296 ASP A CA 1
ATOM 2331 C C . ASP A 1 296 ? -20.913 6.396 30.541 1.00 86.38 296 ASP A C 1
ATOM 2333 O O . ASP A 1 296 ? -22.073 6.696 30.819 1.00 86.38 296 ASP A O 1
ATOM 2337 N N . ASP A 1 297 ? -19.877 7.071 31.047 1.00 82.50 297 ASP A N 1
ATOM 2338 C CA . ASP A 1 297 ? -19.948 8.294 31.856 1.00 82.50 297 ASP A CA 1
ATOM 2339 C C . ASP A 1 297 ? -20.129 9.581 31.023 1.00 82.50 297 ASP A C 1
ATOM 2341 O O . ASP A 1 297 ? -20.257 10.674 31.580 1.00 82.50 297 ASP A O 1
ATOM 2345 N N . GLY A 1 298 ? -20.153 9.461 29.692 1.00 84.25 298 GLY A N 1
ATOM 2346 C CA . GLY A 1 298 ? -20.268 10.571 28.751 1.00 84.25 298 GLY A CA 1
ATOM 2347 C C . GLY A 1 298 ? -18.951 11.289 28.449 1.00 84.25 298 GLY A C 1
ATOM 2348 O O . GLY A 1 298 ? -18.976 12.291 27.731 1.00 84.25 298 GLY A O 1
ATOM 2349 N N . GLN A 1 299 ? -17.810 10.815 28.959 1.00 84.06 299 GLN A N 1
ATOM 2350 C CA . GLN A 1 299 ? -16.511 11.423 28.675 1.00 84.06 299 GLN A CA 1
ATOM 2351 C C . GLN A 1 299 ? -15.925 10.911 27.359 1.00 84.06 299 GLN A C 1
ATOM 2353 O O . GLN A 1 299 ? -15.983 9.723 27.042 1.00 84.06 299 GLN A O 1
ATOM 2358 N N . LEU A 1 300 ? -15.344 11.823 26.579 1.00 84.12 300 LEU A N 1
ATOM 2359 C CA . LEU A 1 300 ? -14.600 11.472 25.372 1.00 84.12 300 LEU A CA 1
ATOM 2360 C C . LEU A 1 300 ? -13.168 11.084 25.734 1.00 84.12 300 LEU A C 1
ATOM 2362 O O . LEU A 1 300 ? -12.518 11.769 26.523 1.00 84.12 300 LEU A O 1
ATOM 2366 N N . CYS A 1 301 ? -12.659 10.032 25.103 1.00 83.44 301 CYS A N 1
ATOM 2367 C CA . CYS A 1 301 ? -11.271 9.614 25.222 1.00 83.44 301 CYS A CA 1
ATOM 2368 C C . CYS A 1 301 ? -10.628 9.389 23.849 1.00 83.44 301 CYS A C 1
ATOM 2370 O O . CYS A 1 301 ? -11.272 8.973 22.881 1.00 83.44 301 CYS A O 1
ATOM 2372 N N . GLU A 1 302 ? -9.333 9.690 23.784 1.00 83.75 302 GLU A N 1
ATOM 2373 C CA . GLU A 1 302 ? -8.473 9.431 22.635 1.00 83.75 302 GLU A CA 1
ATOM 2374 C C . GLU A 1 302 ? -7.646 8.166 22.918 1.00 83.75 302 GLU A C 1
ATOM 2376 O O . GLU A 1 302 ? -6.980 8.065 23.950 1.00 83.75 302 GLU A O 1
ATOM 2381 N N . LEU A 1 303 ? -7.720 7.167 22.032 1.00 82.56 303 LEU A N 1
ATOM 2382 C CA . LEU A 1 303 ? -6.996 5.901 22.184 1.00 82.56 303 LEU A CA 1
ATOM 2383 C C . LEU A 1 303 ? -5.784 5.871 21.251 1.00 82.56 303 LEU A C 1
ATOM 2385 O O . LEU A 1 303 ? -5.912 6.002 20.026 1.00 82.56 303 LEU A O 1
ATOM 2389 N N . HIS A 1 304 ? -4.611 5.632 21.836 1.00 79.50 304 HIS A N 1
ATOM 2390 C CA . HIS A 1 304 ? -3.343 5.576 21.119 1.00 79.50 304 HIS A CA 1
ATOM 2391 C C . HIS A 1 304 ? -2.978 4.139 20.712 1.00 79.50 304 HIS A C 1
ATOM 2393 O O . HIS A 1 304 ? -3.397 3.163 21.342 1.00 79.50 304 HIS A O 1
ATOM 2399 N N . PRO A 1 305 ? -2.194 3.973 19.635 1.00 71.12 305 PRO A N 1
ATOM 2400 C CA . PRO A 1 305 ? -1.883 2.663 19.085 1.00 71.12 305 PRO A CA 1
ATOM 2401 C C . PRO A 1 305 ? -0.703 1.978 19.802 1.00 71.12 305 PRO A C 1
ATOM 2403 O O . PRO A 1 305 ? 0.323 1.770 19.159 1.00 71.12 305 PRO A O 1
ATOM 2406 N N . ASP A 1 306 ? -0.846 1.546 21.062 1.00 62.38 306 ASP A N 1
ATOM 2407 C CA . ASP A 1 306 ? 0.275 0.949 21.819 1.00 62.38 306 ASP A CA 1
ATOM 2408 C C . ASP A 1 306 ? 0.062 -0.491 22.334 1.00 62.38 306 ASP A C 1
ATOM 2410 O O . ASP A 1 306 ? -0.831 -0.765 23.135 1.00 62.38 306 ASP A O 1
ATOM 2414 N N . GLY A 1 307 ? 1.001 -1.364 21.915 1.00 43.03 307 GLY A N 1
ATOM 2415 C CA . GLY A 1 307 ? 1.612 -2.456 22.694 1.00 43.03 307 GLY A CA 1
ATOM 2416 C C . GLY A 1 307 ? 0.908 -3.819 22.744 1.00 43.03 307 GLY A C 1
ATOM 2417 O O . GLY A 1 307 ? 0.020 -4.023 23.558 1.00 43.03 307 GLY A O 1
ATOM 2418 N N . ASN A 1 308 ? 1.393 -4.800 21.966 1.00 31.84 308 ASN A N 1
ATOM 2419 C CA . ASN A 1 308 ? 1.054 -6.231 22.070 1.00 31.84 308 ASN A CA 1
ATOM 2420 C C . ASN A 1 308 ? 0.735 -6.697 23.511 1.00 31.84 308 ASN A C 1
ATOM 2422 O O . ASN A 1 308 ? 1.639 -6.786 24.344 1.00 31.84 308 ASN A O 1
ATOM 2426 N N . ARG A 1 309 ? -0.485 -7.196 23.742 1.00 32.50 309 ARG A N 1
ATOM 2427 C CA . ARG A 1 309 ? -0.695 -8.392 24.570 1.00 32.50 309 ARG A CA 1
ATOM 2428 C C . ARG A 1 309 ? -1.653 -9.332 23.851 1.00 32.50 309 ARG A C 1
ATOM 2430 O O . ARG A 1 309 ? -2.776 -8.976 23.516 1.00 32.50 309 ARG A O 1
ATOM 2437 N N . TYR A 1 310 ? -1.145 -10.527 23.568 1.00 25.58 310 TYR A N 1
ATOM 2438 C CA . TYR A 1 310 ? -1.891 -11.647 23.014 1.00 25.58 310 TYR A CA 1
ATOM 2439 C C . TYR A 1 310 ? -3.200 -11.873 23.776 1.00 25.58 310 TYR A C 1
ATOM 2441 O O . TYR A 1 310 ? -3.198 -11.977 24.999 1.00 25.58 310 TYR A O 1
ATOM 2449 N N . SER A 1 311 ? -4.282 -12.084 23.038 1.00 25.92 311 SER A N 1
ATOM 2450 C CA . SER A 1 311 ? -5.399 -12.911 23.487 1.00 25.92 311 SER A CA 1
ATOM 2451 C C . SER A 1 311 ? -5.883 -13.734 22.295 1.00 25.92 311 SER A C 1
ATOM 2453 O O . SER A 1 311 ? -6.734 -13.333 21.509 1.00 25.92 311 SER A O 1
ATOM 2455 N N . VAL A 1 312 ? -5.287 -14.920 22.136 1.00 24.73 312 VAL A N 1
ATOM 2456 C CA . VAL A 1 312 ? -5.989 -16.027 21.486 1.00 24.73 312 VAL A CA 1
ATOM 2457 C C . VAL A 1 312 ? -7.074 -16.433 22.460 1.00 24.73 312 VAL A C 1
ATOM 2459 O O . VAL A 1 312 ? -6.767 -17.116 23.428 1.00 24.73 312 VAL A O 1
ATOM 2462 N N . LEU A 1 313 ? -8.317 -16.040 22.217 1.00 25.17 313 LEU A N 1
ATOM 2463 C CA . LEU A 1 313 ? -9.461 -16.778 22.728 1.00 25.17 313 LEU A CA 1
ATOM 2464 C C . LEU A 1 313 ? -10.523 -16.792 21.637 1.00 25.17 313 LEU A C 1
ATOM 2466 O O . LEU A 1 313 ? -11.063 -15.768 21.227 1.00 25.17 313 LEU A O 1
ATOM 2470 N N . TYR A 1 314 ? -10.768 -17.995 21.132 1.00 27.19 314 TYR A N 1
ATOM 2471 C CA . TYR A 1 314 ? -11.981 -18.304 20.403 1.00 27.19 314 TYR A CA 1
ATOM 2472 C C . TYR A 1 314 ? -13.180 -17.759 21.192 1.00 27.19 314 TYR A C 1
ATOM 2474 O O . TYR A 1 314 ? -13.266 -17.975 22.398 1.00 27.19 314 TYR A O 1
ATOM 2482 N N . THR A 1 315 ? -14.113 -17.136 20.466 1.00 26.25 315 THR A N 1
ATOM 2483 C CA . THR A 1 315 ? -15.429 -16.610 20.883 1.00 26.25 315 THR A CA 1
ATOM 2484 C C . THR A 1 315 ? -15.478 -15.145 21.366 1.00 26.25 315 THR A C 1
ATOM 2486 O O . THR A 1 315 ? -14.912 -14.791 22.386 1.00 26.25 315 THR A O 1
ATOM 2489 N N . LYS A 1 316 ? -16.227 -14.326 20.598 1.00 26.34 316 LYS A N 1
ATOM 2490 C CA . LYS A 1 316 ? -16.712 -12.947 20.845 1.00 26.34 316 LYS A CA 1
ATOM 2491 C C . LYS A 1 316 ? -15.664 -11.894 21.268 1.00 26.34 316 LYS A C 1
ATOM 2493 O O . LYS A 1 316 ? -15.268 -11.800 22.416 1.00 26.34 316 LYS A O 1
ATOM 2498 N N . GLU A 1 317 ? -15.298 -11.092 20.267 1.00 33.31 317 GLU A N 1
ATOM 2499 C CA . GLU A 1 317 ? -14.591 -9.800 20.245 1.00 33.31 317 GLU A CA 1
ATOM 2500 C C . GLU A 1 317 ? -14.355 -9.082 21.590 1.00 33.31 317 GLU A C 1
ATOM 2502 O O . GLU A 1 317 ? -15.267 -8.486 22.156 1.00 33.31 317 GLU A O 1
ATOM 2507 N N . TYR A 1 318 ? -13.088 -9.015 22.010 1.00 32.09 318 TYR A N 1
ATOM 2508 C CA . TYR A 1 318 ? -12.576 -7.987 22.922 1.00 32.09 318 TYR A CA 1
ATOM 2509 C C . TYR A 1 318 ? -11.220 -7.493 22.392 1.00 32.09 318 TYR A C 1
ATOM 2511 O O . TYR A 1 318 ? -10.339 -8.299 22.090 1.00 32.09 318 TYR A O 1
ATOM 2519 N N . PHE A 1 319 ? -11.053 -6.174 22.250 1.00 41.91 319 PHE A N 1
ATOM 2520 C CA . PHE A 1 319 ? -9.782 -5.529 21.901 1.00 41.91 319 PHE A CA 1
ATOM 2521 C C . PHE A 1 319 ? -9.285 -4.721 23.100 1.00 41.91 319 PHE A C 1
ATOM 2523 O O . PHE A 1 319 ? -10.056 -3.967 23.688 1.00 41.91 319 PHE A O 1
ATOM 2530 N N . THR A 1 320 ? -8.008 -4.869 23.448 1.00 35.09 320 THR A N 1
ATOM 2531 C CA . THR A 1 320 ? -7.353 -4.058 24.480 1.00 35.09 320 THR A CA 1
ATOM 2532 C C . THR A 1 320 ? -6.683 -2.860 23.813 1.00 35.09 320 THR A C 1
ATOM 2534 O O . THR A 1 320 ? -5.858 -3.039 22.917 1.00 35.09 320 THR A O 1
ATOM 2537 N N . PHE A 1 321 ? -7.031 -1.651 24.250 1.00 41.97 321 PHE A N 1
ATOM 2538 C CA . PHE A 1 321 ? -6.366 -0.408 23.859 1.00 41.97 321 PHE A CA 1
ATOM 2539 C C . PHE A 1 321 ? -5.747 0.233 25.101 1.00 41.97 321 PHE A C 1
ATOM 2541 O O . PHE A 1 321 ? -6.368 0.239 26.164 1.00 41.97 321 PHE A O 1
ATOM 2548 N N . SER A 1 322 ? -4.536 0.771 24.961 1.00 37.56 322 SER A N 1
ATOM 2549 C CA . SER A 1 322 ? -3.936 1.633 25.981 1.00 37.56 322 SER A CA 1
ATOM 2550 C C . SER A 1 322 ? -4.491 3.045 25.801 1.00 37.56 322 SER A C 1
ATOM 2552 O O . SER A 1 322 ? -4.550 3.547 24.675 1.00 37.56 322 SER A O 1
ATOM 2554 N N . VAL A 1 323 ? -4.911 3.681 26.892 1.00 35.00 323 VAL A N 1
ATOM 2555 C CA . VAL A 1 323 ? -5.461 5.040 26.856 1.00 35.00 323 VAL A CA 1
ATOM 2556 C C . VAL A 1 323 ? -4.513 6.010 27.505 1.00 35.00 323 VAL A C 1
ATOM 2558 O O . VAL A 1 323 ? -3.985 5.761 28.581 1.00 35.00 323 VAL A O 1
ATOM 2561 N N . VAL A 1 324 ? -4.328 7.136 26.827 1.00 33.44 324 VAL A N 1
ATOM 2562 C CA . VAL A 1 324 ? -3.806 8.344 27.443 1.00 33.44 324 VAL A CA 1
ATOM 2563 C C . VAL A 1 324 ? -5.021 9.234 27.652 1.00 33.44 324 VAL A C 1
ATOM 2565 O O . VAL A 1 324 ? -5.555 9.797 26.699 1.00 33.44 324 VAL A O 1
ATOM 2568 N N . ILE A 1 325 ? -5.510 9.328 28.891 1.00 29.77 325 ILE A N 1
ATOM 2569 C CA . ILE A 1 325 ? -6.546 10.306 29.226 1.00 29.77 325 ILE A CA 1
ATOM 2570 C C . ILE A 1 325 ? -5.869 11.676 29.195 1.00 29.77 325 ILE A C 1
ATOM 2572 O O . ILE A 1 325 ? -5.263 12.110 30.175 1.00 29.77 325 ILE A O 1
ATOM 2576 N N . VAL A 1 326 ? -5.957 12.378 28.065 1.00 26.66 326 VAL A N 1
ATOM 2577 C CA . VAL A 1 326 ? -5.673 13.814 28.039 1.00 26.66 326 VAL A CA 1
ATOM 2578 C C . VAL A 1 326 ? -6.880 14.499 28.665 1.00 26.66 326 VAL A C 1
ATOM 2580 O O . VAL A 1 326 ? -7.833 14.880 27.989 1.00 26.66 326 VAL A O 1
ATOM 2583 N N . SER A 1 327 ? -6.872 14.590 29.995 1.00 25.16 327 SER A N 1
ATOM 2584 C CA . SER A 1 327 ? -7.849 15.384 30.729 1.00 25.16 327 SER A CA 1
ATOM 2585 C C . SER A 1 327 ? -7.757 16.818 30.212 1.00 25.16 327 SER A C 1
ATOM 2587 O O . SER A 1 327 ? -6.706 17.453 30.320 1.00 25.16 327 SER A O 1
ATOM 2589 N N . ILE A 1 328 ? -8.834 17.318 29.600 1.00 28.75 328 ILE A N 1
ATOM 2590 C CA . ILE A 1 328 ? -8.963 18.731 29.242 1.00 28.75 328 ILE A CA 1
ATOM 2591 C C . ILE A 1 328 ? -9.127 19.497 30.555 1.00 28.75 328 ILE A C 1
ATOM 2593 O O . ILE A 1 328 ? -10.224 19.840 30.985 1.00 28.75 328 ILE A O 1
ATOM 2597 N N . VAL A 1 329 ? -7.997 19.763 31.197 1.00 23.59 329 VAL A N 1
ATOM 2598 C CA . VAL A 1 329 ? -7.817 20.935 32.034 1.00 23.59 329 VAL A CA 1
ATOM 2599 C C . VAL A 1 329 ? -6.884 21.830 31.238 1.00 23.59 329 VAL A C 1
ATOM 2601 O O . VAL A 1 329 ? -5.705 21.544 31.060 1.00 23.59 329 VAL A O 1
ATOM 2604 N N . THR A 1 330 ? -7.471 22.876 30.671 1.00 28.88 330 THR A N 1
ATOM 2605 C CA . THR A 1 330 ? -6.786 24.041 30.113 1.00 28.88 330 THR A CA 1
ATOM 2606 C C . THR A 1 330 ? -5.517 24.391 30.890 1.00 28.88 330 THR A C 1
ATOM 2608 O O . THR A 1 330 ? -5.632 24.812 32.035 1.00 28.88 330 THR A O 1
ATOM 2611 N N . GLU A 1 331 ? -4.344 24.259 30.264 1.00 25.59 331 GLU A N 1
ATOM 2612 C CA . GLU A 1 331 ? -3.316 25.305 30.125 1.00 25.59 331 GLU A CA 1
ATOM 2613 C C . GLU A 1 331 ? -2.042 24.768 29.441 1.00 25.59 331 GLU A C 1
ATOM 2615 O O . GLU A 1 331 ? -1.669 23.613 29.602 1.00 25.59 331 GLU A O 1
ATOM 2620 N N . LEU A 1 332 ? -1.366 25.669 28.715 1.00 23.17 332 LEU A N 1
ATOM 2621 C CA . LEU A 1 332 ? -0.015 25.572 28.136 1.00 23.17 332 LEU A CA 1
ATOM 2622 C C . LEU A 1 332 ? 0.121 24.971 26.724 1.00 23.17 332 LEU A C 1
ATOM 2624 O O . LEU A 1 332 ? 0.784 23.968 26.474 1.00 23.17 332 LEU A O 1
ATOM 2628 N N . LEU A 1 333 ? -0.298 25.778 25.742 1.00 30.55 333 LEU A N 1
ATOM 2629 C CA . LEU A 1 333 ? 0.651 26.168 24.692 1.00 30.55 333 LEU A CA 1
ATOM 2630 C C . LEU A 1 333 ? 1.948 26.634 25.374 1.00 30.55 333 LEU A C 1
ATOM 2632 O O . LEU A 1 333 ? 1.937 27.732 25.917 1.00 30.55 333 LEU A O 1
ATOM 2636 N N . LEU A 1 334 ? 3.002 25.809 25.394 1.00 26.61 334 LEU A N 1
ATOM 2637 C CA . LEU A 1 334 ? 4.428 26.173 25.520 1.00 26.61 334 LEU A CA 1
ATOM 2638 C C . LEU A 1 334 ? 5.259 24.913 25.826 1.00 26.61 334 LEU A C 1
ATOM 2640 O O . LEU A 1 334 ? 5.374 24.526 26.980 1.00 26.61 334 LEU A O 1
ATOM 2644 N N . GLN A 1 335 ? 5.886 24.319 24.808 1.00 25.03 335 GLN A N 1
ATOM 2645 C CA . GLN A 1 335 ? 7.340 24.082 24.797 1.00 25.03 335 GLN A CA 1
ATOM 2646 C C . GLN A 1 335 ? 7.775 23.421 23.482 1.00 25.03 335 GLN A C 1
ATOM 2648 O O . GLN A 1 335 ? 7.815 22.208 23.317 1.00 25.03 335 GLN A O 1
ATOM 2653 N N . PHE A 1 336 ? 8.167 24.280 22.540 1.00 27.53 336 PHE A N 1
ATOM 2654 C CA . PHE A 1 336 ? 9.400 24.039 21.799 1.00 27.53 336 PHE A CA 1
ATOM 2655 C C . PHE A 1 336 ? 10.572 23.935 22.795 1.00 27.53 336 PHE A C 1
ATOM 2657 O O . PHE A 1 336 ? 10.587 24.683 23.778 1.00 27.53 336 PHE A O 1
ATOM 2664 N N . SER A 1 337 ? 11.606 23.160 22.428 1.00 25.81 337 SER A N 1
ATOM 2665 C CA . SER A 1 337 ? 12.925 22.980 23.096 1.00 25.81 337 SER A CA 1
ATOM 2666 C C . SER A 1 337 ? 12.883 21.943 24.235 1.00 25.81 337 SER A C 1
ATOM 2668 O O . SER A 1 337 ? 12.053 22.069 25.121 1.00 25.81 337 SER A O 1
ATOM 2670 N N . TYR A 1 338 ? 13.697 20.885 24.326 1.00 28.38 338 TYR A N 1
ATOM 2671 C CA . TYR A 1 338 ? 15.106 20.625 23.973 1.00 28.38 338 TYR A CA 1
ATOM 2672 C C . TYR A 1 338 ? 15.253 19.101 23.713 1.00 28.38 338 TYR A C 1
ATOM 2674 O O . TYR A 1 338 ? 14.637 18.318 24.432 1.00 28.38 338 TYR A O 1
ATOM 2682 N N . LEU A 1 339 ? 15.939 18.608 22.676 1.00 28.98 339 LEU A N 1
ATOM 2683 C CA . LEU A 1 339 ? 17.393 18.596 22.439 1.00 28.98 339 LEU A CA 1
ATOM 2684 C C . LEU A 1 339 ? 17.701 18.442 20.943 1.00 28.98 339 LEU A C 1
ATOM 2686 O O . LEU A 1 339 ? 16.965 17.681 20.273 1.00 28.98 339 LEU A O 1
#

Secondary structure (DSSP, 8-state):
-PPPPEEEEEEESSHHHHHHHHHHHHHT----TT-PPEEEEE--S--SSS-HHHHHHH---SSSS-EEEEEEEES-HHHHHHHTTTTS-TT-EEEEEEETT-B-STT-B----TTEEEEEEEEEES-TTTGGGHHHHHHHHHHHHHHHHHHHTTPPP--EEEETTTEEEETTEEEEEEEEEEEEETTEEEEEEEEEEESS--SSS--HHHHHHHH-SS-----HHHHHHHHHHHHHHHHHHHHHH-SHHHHHHHHHHBS-TT-EEEEEEEETTEEEEEEEEEEEE-TTSPEEEEETTS-EEEEE---------SSS---EEEE----------------

Radius of gyration: 21.3 Å; Cα contacts (8 Å, |Δi|>4): 657; chains: 1; bounding box: 51×47×62 Å

Mean predicted aligned error: 8.26 Å

pLDDT: mean 84.74, std 20.31, range [23.17, 98.88]

InterPro domains:
  IPR004143 Biotinyl protein ligase (BPL) and lipoyl protein ligase (LPL), catalytic domain [PF03099] (72-198)
  IPR004143 Biotinyl protein ligase (BPL) and lipoyl protein ligase (LPL), catalytic domain [PS51733] (53-243)
  IPR004408 Biotin--acetyl-CoA-carboxylase ligase [TIGR00121] (71-270)
  IPR004408 Biotin--acetyl-CoA-carboxylase ligase [cd16442] (67-240)
  IPR045864 Class II Aminoacyl-tRNA synthetase/Biotinyl protein ligase (BPL) and lipoyl protein ligase (LPL) [G3DSA:3.30.930.10] (57-258)
  IPR045864 Class II Aminoacyl-tRNA synthetase/Biotinyl protein ligase (BPL) and lipoyl protein ligase (LPL) [SSF55681] (55-258)

Sequence (339 aa):
MESEPLTLVLAGKSTADIELATSLASNNSLKLTDHSNLLLRLHTDDTPSFDVRRYFDSLSTTRFGRFLLYSSRLPSTHDVVSQNFNEIPLGAVCVADVQFKGRGRSTNLWESPEGCLMFSYTLQMEDGRIVPLVQYVASLAFTEAIKDICEKNGLPQLEVKIKWPNDLYLNGLKVGGILCTSTYKSKKFNISVGIGVNVDNRRPTTCLNERLQELTSSGFQLRREDILSCFFEKFETFFDVLITQGFHPMEELYYQTWLHSGQRVIIQDTCDGQTLDSVVTIQGLTSSGYLMALGDDGQLCELHPDGNRYSVLYTKEYFTFSVVIVSIVTELLLQFSYL

Nearest PDB structures (foldseek):
  2e41-assembly1_B  TM=8.731E-01  e=1.587E-17  Pyrococcus horikoshii OT3
  6ndl-assembly1_A  TM=6.888E-01  e=1.549E-18  Staphylococcus aureus
  6apw-assembly1_A  TM=6.888E-01  e=3.169E-18  Staphylococcus aureus
  8eni-assembly1_A-2  TM=6.893E-01  e=3.571E-18  Staphylococcus aureus subsp. aureus Mu50
  6aqq-assembly1_A  TM=7.000E-01  e=8.739E-18  Staphylococcus aureus